Protein AF-A0AAW8DR83-F1 (afdb_monomer)

Sequence (294 aa):
MS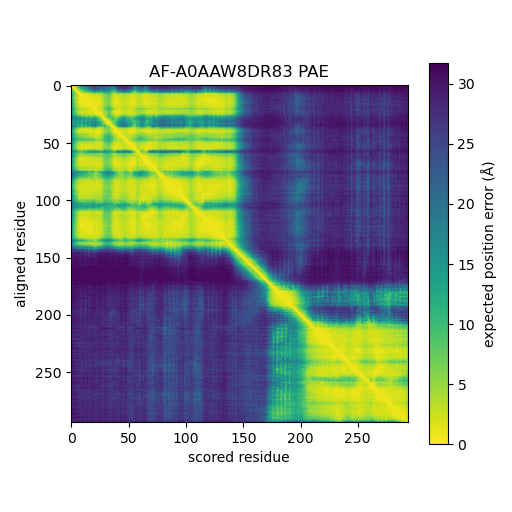TDTKDLRLDALKAVLDACQYLKFTPGSTNDPKLVDGLYYDHSKLQKGTWVLSVYRNVMTAGNDFEMAIYPHRLAWPEDDPRPARRWLEAQKERLQHLESGIHTHEAPNAVRLGFKYDAALEFVSLIRKELARPGNRWQLPQQPTTPAPEKPFEPPTTAAQQAAPAPPGSGSASLSQSIAQRMLQTVKATCAQSGSQSVVVAKNKEWRFEDDEHFLSVVNALLDQAQGQCALSRVELDLTGERPELSPSLDRKRSDGHYEPGNLQIVARFVNRWKSDMSDEGFLELLKTVRSA

Organism: NCBI:txid436515

Secondary structure (DSSP, 8-state):
-------HHHHHHHHHHHT-TTEEEEPPPTT-TTSTTEEEEEETTSSTT-EEEEEEESSSSBTBSEEEEE-HHHHS-TTS-HHHHHHHHHHHHHHH-SS----SS---TT-EEEEE-HHHHHHHHHHHHHHHT-SSS-SPPPPPP-PPPPPPPPPPPP-------------TTHHHHHHHHHHHHHHHHHHHHHTT-----------B-SSSHHHHHHHHHHHHHHHTTB-TTT-PBP-SSSSSTTTSEEEEESSTTS-B-TTSEEEEEHHHHHHHTT--HHHHHHHHHHHHH-

Mean predicted aligned error: 18.72 Å

Structure (mmCIF, N/CA/C/O backbone):
data_AF-A0AAW8DR83-F1
#
_entry.id   AF-A0AAW8DR83-F1
#
loop_
_atom_site.group_PDB
_atom_site.id
_atom_site.type_symbol
_atom_site.label_atom_id
_atom_site.label_alt_id
_atom_site.label_comp_id
_atom_site.label_asym_id
_atom_site.label_entity_id
_atom_site.label_seq_id
_atom_site.pdbx_PDB_ins_code
_atom_site.Cartn_x
_atom_site.Cartn_y
_atom_site.Cartn_z
_atom_site.occupancy
_atom_site.B_iso_or_equiv
_atom_site.auth_seq_id
_atom_site.auth_comp_id
_atom_site.auth_asym_id
_atom_site.auth_atom_id
_atom_site.pdbx_PDB_model_num
ATOM 1 N N . MET A 1 1 ? 40.744 -4.763 0.392 1.00 39.50 1 MET A N 1
ATOM 2 C CA . MET A 1 1 ? 39.779 -3.715 0.008 1.00 39.50 1 MET A CA 1
ATOM 3 C C . MET A 1 1 ? 39.645 -3.781 -1.500 1.00 39.50 1 MET A C 1
ATOM 5 O O . MET A 1 1 ? 40.535 -3.325 -2.201 1.00 39.50 1 MET A O 1
ATOM 9 N N . SER A 1 2 ? 38.641 -4.524 -1.971 1.00 33.88 2 SER A N 1
ATOM 10 C CA . SER A 1 2 ? 38.417 -4.774 -3.396 1.00 33.88 2 SER A CA 1
ATOM 11 C C . SER A 1 2 ? 37.804 -3.529 -4.019 1.00 33.88 2 SER A C 1
ATOM 13 O O . SER A 1 2 ? 36.818 -3.007 -3.508 1.00 33.88 2 SER A O 1
ATOM 15 N N . THR A 1 3 ? 38.424 -3.051 -5.087 1.00 36.44 3 THR A N 1
ATOM 16 C CA . THR A 1 3 ? 37.987 -1.934 -5.916 1.00 36.44 3 THR A CA 1
ATOM 17 C C . THR A 1 3 ? 36.579 -2.168 -6.456 1.00 36.44 3 THR A C 1
ATOM 19 O O . THR A 1 3 ? 36.347 -3.094 -7.232 1.00 36.44 3 THR A O 1
ATOM 22 N N . ASP A 1 4 ? 35.670 -1.322 -5.980 1.00 46.53 4 ASP A N 1
ATOM 23 C CA . ASP A 1 4 ? 34.507 -0.733 -6.643 1.00 46.53 4 ASP A CA 1
ATOM 24 C C . ASP A 1 4 ? 34.245 -1.252 -8.070 1.00 46.53 4 ASP A C 1
ATOM 26 O O . ASP A 1 4 ? 34.603 -0.642 -9.079 1.00 46.53 4 ASP A O 1
ATOM 30 N N . THR A 1 5 ? 33.645 -2.439 -8.167 1.00 46.91 5 THR A N 1
ATOM 31 C CA . THR A 1 5 ? 33.109 -2.918 -9.440 1.00 46.91 5 THR A CA 1
ATOM 32 C C . THR A 1 5 ? 31.785 -2.203 -9.623 1.00 46.91 5 THR A C 1
ATOM 34 O O . THR A 1 5 ? 30.761 -2.629 -9.090 1.00 46.91 5 THR A O 1
ATOM 37 N N . LYS A 1 6 ? 31.835 -1.059 -10.308 1.00 59.59 6 LYS A N 1
ATOM 38 C CA . LYS A 1 6 ? 30.661 -0.272 -10.677 1.00 59.59 6 LYS A CA 1
ATOM 39 C C . LYS A 1 6 ? 29.619 -1.210 -11.295 1.00 59.59 6 LYS A C 1
ATOM 41 O O . LYS A 1 6 ? 29.868 -1.796 -12.350 1.00 59.59 6 LYS A O 1
ATOM 46 N N . ASP A 1 7 ? 28.497 -1.423 -10.606 1.00 73.62 7 ASP A N 1
ATOM 47 C CA . ASP A 1 7 ? 27.481 -2.370 -11.066 1.00 73.62 7 ASP A CA 1
ATOM 48 C C . ASP A 1 7 ? 26.752 -1.762 -12.266 1.00 73.62 7 ASP A C 1
ATOM 50 O O . ASP A 1 7 ? 25.836 -0.947 -12.121 1.00 73.62 7 ASP A O 1
ATOM 54 N N . LEU A 1 8 ? 27.173 -2.173 -13.463 1.00 83.81 8 LEU A N 1
ATOM 55 C CA . LEU A 1 8 ? 26.601 -1.741 -14.737 1.00 83.81 8 LEU A CA 1
ATOM 56 C C . LEU A 1 8 ? 25.080 -1.959 -14.797 1.00 83.81 8 LEU A C 1
ATOM 58 O O . LEU A 1 8 ? 24.393 -1.256 -15.536 1.00 83.81 8 LEU A O 1
ATOM 62 N N . ARG A 1 9 ? 24.536 -2.895 -14.005 1.00 88.12 9 ARG A N 1
ATOM 63 C CA . ARG A 1 9 ? 23.095 -3.157 -13.925 1.00 88.12 9 ARG A CA 1
ATOM 64 C C . ARG A 1 9 ? 22.355 -2.049 -13.179 1.00 88.12 9 ARG A C 1
ATOM 66 O O . ARG A 1 9 ? 21.307 -1.610 -13.646 1.00 88.12 9 ARG A O 1
ATOM 73 N N . LEU A 1 10 ? 22.895 -1.562 -12.057 1.00 86.25 10 LEU A N 1
ATOM 74 C CA . LEU A 1 10 ? 22.294 -0.433 -11.337 1.00 86.25 10 LEU A CA 1
ATOM 75 C C . LEU A 1 10 ? 22.393 0.852 -12.170 1.00 86.25 10 LEU A C 1
ATOM 77 O O . LEU A 1 10 ? 21.417 1.596 -12.250 1.00 86.25 10 LEU A O 1
ATOM 81 N N . ASP A 1 11 ? 23.527 1.069 -12.844 1.00 88.06 11 ASP A N 1
ATOM 82 C CA . ASP A 1 11 ? 23.712 2.185 -13.781 1.00 88.06 11 ASP A CA 1
ATOM 83 C C . ASP A 1 11 ? 22.688 2.131 -14.934 1.00 88.06 11 ASP A C 1
ATOM 85 O O . ASP A 1 11 ? 22.133 3.163 -15.315 1.00 88.06 11 ASP A O 1
ATOM 89 N N . ALA A 1 12 ? 22.373 0.939 -15.457 1.00 92.06 12 ALA A N 1
ATOM 90 C CA . ALA A 1 12 ? 21.356 0.766 -16.495 1.00 92.06 12 ALA A CA 1
ATOM 91 C C . ALA A 1 12 ? 19.945 1.129 -16.000 1.00 92.06 12 ALA A C 1
ATOM 93 O O . ALA A 1 12 ? 19.226 1.866 -16.679 1.00 92.06 12 ALA A O 1
ATOM 94 N N . LEU A 1 13 ? 19.559 0.677 -14.799 1.00 92.81 13 LEU A N 1
ATOM 95 C CA . LEU A 1 13 ? 18.286 1.076 -14.181 1.00 92.81 13 LEU A CA 1
ATOM 96 C C . LEU A 1 13 ? 18.234 2.591 -13.958 1.00 92.81 13 LEU A C 1
ATOM 98 O O . LEU A 1 13 ? 17.235 3.237 -14.287 1.00 92.81 13 LEU A O 1
ATOM 102 N N . LYS A 1 14 ? 19.335 3.166 -13.458 1.00 92.62 14 LYS A N 1
ATOM 103 C CA . LYS A 1 14 ? 19.476 4.606 -13.244 1.00 92.62 14 LYS A CA 1
ATOM 104 C C . LYS A 1 14 ? 19.277 5.386 -14.540 1.00 92.62 14 LYS A C 1
ATOM 106 O O . LYS A 1 14 ? 18.524 6.351 -14.546 1.00 92.62 14 LYS A O 1
ATOM 111 N N . ALA A 1 15 ? 19.891 4.956 -15.640 1.00 94.50 15 ALA A N 1
ATOM 112 C CA . ALA A 1 15 ? 19.769 5.628 -16.932 1.00 94.50 15 ALA A CA 1
ATOM 113 C C . ALA A 1 15 ? 18.314 5.679 -17.436 1.00 94.50 15 ALA A C 1
ATOM 115 O O . ALA A 1 15 ? 17.887 6.688 -17.998 1.00 94.50 15 ALA A O 1
ATOM 116 N N . VAL A 1 16 ? 17.525 4.621 -17.208 1.00 96.00 16 VAL A N 1
ATOM 117 C CA . VAL A 1 16 ? 16.097 4.604 -17.574 1.00 96.00 16 VAL A CA 1
ATOM 118 C C . VAL A 1 16 ? 15.288 5.577 -16.713 1.00 96.00 16 VAL A C 1
ATOM 120 O O . VAL A 1 16 ? 14.443 6.303 -17.243 1.00 96.00 16 VAL A O 1
ATOM 123 N N . LEU A 1 17 ? 15.549 5.608 -15.405 1.00 94.06 17 LEU A N 1
ATOM 124 C CA . LEU A 1 17 ? 14.842 6.473 -14.460 1.00 94.06 17 LEU A CA 1
ATOM 125 C C . LEU A 1 17 ? 15.230 7.950 -14.615 1.00 94.06 17 LEU A C 1
ATOM 127 O O . LEU A 1 17 ? 14.355 8.808 -14.582 1.00 94.06 17 LEU A O 1
ATOM 131 N N . ASP A 1 18 ? 16.502 8.252 -14.876 1.00 94.12 18 ASP A N 1
ATOM 132 C CA . ASP A 1 18 ? 16.991 9.611 -15.152 1.00 94.12 18 ASP A CA 1
ATOM 133 C C . ASP A 1 18 ? 16.391 10.199 -16.440 1.00 94.12 18 ASP A C 1
ATOM 135 O O . ASP A 1 18 ? 16.264 11.415 -16.571 1.00 94.12 18 ASP A O 1
ATOM 139 N N . ALA A 1 19 ? 15.982 9.348 -17.386 1.00 93.94 19 ALA A N 1
ATOM 140 C CA . ALA A 1 19 ? 15.269 9.773 -18.588 1.00 93.94 19 ALA A CA 1
ATOM 141 C C . ALA A 1 19 ? 13.789 10.129 -18.327 1.00 93.94 19 ALA A C 1
ATOM 143 O O . ALA A 1 19 ? 13.100 10.600 -19.235 1.00 93.94 19 ALA A O 1
ATOM 144 N N . CYS A 1 20 ? 13.268 9.903 -17.116 1.00 90.69 20 CYS A N 1
ATOM 145 C CA . CYS A 1 20 ? 11.915 10.303 -16.743 1.00 90.69 20 CYS A CA 1
ATOM 146 C C . CYS A 1 20 ? 11.898 11.787 -16.353 1.00 90.69 20 CYS A C 1
ATOM 148 O O . CYS A 1 20 ? 12.421 12.165 -15.311 1.00 90.69 20 CYS A O 1
ATOM 150 N N . GLN A 1 21 ? 11.209 12.625 -17.133 1.00 86.44 21 GLN A N 1
ATOM 151 C CA . GLN A 1 21 ? 11.140 14.082 -16.922 1.00 86.44 21 GLN A CA 1
ATOM 152 C C . GLN A 1 21 ? 10.721 14.502 -15.496 1.00 86.44 21 GLN A C 1
ATOM 154 O O . GLN A 1 21 ? 11.104 15.572 -15.011 1.00 86.44 21 GLN A O 1
ATOM 159 N N . TYR A 1 22 ? 9.910 13.680 -14.828 1.00 86.50 22 TYR A N 1
ATOM 160 C CA . TYR A 1 22 ? 9.342 13.991 -13.516 1.00 86.50 22 TYR A CA 1
ATOM 161 C C . TYR A 1 22 ? 10.083 13.366 -12.339 1.00 86.50 22 TYR A C 1
ATOM 163 O O . TYR A 1 22 ? 9.761 13.689 -11.199 1.00 86.50 22 TYR A O 1
ATOM 171 N N . LEU A 1 23 ? 11.081 12.518 -12.586 1.00 90.69 23 LEU A N 1
ATOM 172 C CA . LEU A 1 23 ? 11.877 11.917 -11.526 1.00 90.69 23 LEU A CA 1
ATOM 173 C C . LEU A 1 23 ? 13.212 12.643 -11.431 1.00 90.69 23 LEU A C 1
ATOM 175 O O . LEU A 1 23 ? 13.939 12.782 -12.411 1.00 90.69 23 LEU A O 1
ATOM 179 N N . LYS A 1 24 ? 13.541 13.112 -10.232 1.00 91.25 24 LYS A N 1
ATOM 180 C CA . LYS A 1 24 ? 14.828 13.735 -9.952 1.00 91.25 24 LYS A CA 1
ATOM 181 C C . LYS A 1 24 ? 15.613 12.850 -9.006 1.00 91.25 24 LYS A C 1
ATOM 183 O O . LYS A 1 24 ? 15.166 12.606 -7.890 1.00 91.25 24 LYS A O 1
ATOM 188 N N . PHE A 1 25 ? 16.779 12.400 -9.458 1.00 90.00 25 PHE A N 1
ATOM 189 C CA . PHE A 1 25 ? 17.701 11.664 -8.609 1.00 90.00 25 PHE A CA 1
ATOM 190 C C . PHE A 1 25 ? 18.143 12.538 -7.431 1.00 90.00 25 PHE A C 1
ATOM 192 O O . PHE A 1 25 ? 18.644 13.652 -7.623 1.00 90.00 25 PHE A O 1
ATOM 199 N N . THR A 1 26 ? 17.984 12.001 -6.230 1.00 81.38 26 THR A N 1
ATOM 200 C CA . THR A 1 26 ? 18.461 12.586 -4.984 1.00 81.38 26 THR A CA 1
ATOM 201 C C . THR A 1 26 ? 19.440 11.584 -4.368 1.00 81.38 26 THR A C 1
ATOM 203 O O . THR A 1 26 ? 19.100 10.410 -4.232 1.00 81.38 26 THR A O 1
ATOM 206 N N . PRO A 1 27 ? 20.673 11.986 -4.024 1.00 70.25 27 PRO A N 1
ATOM 207 C CA . PRO A 1 27 ? 21.591 11.099 -3.321 1.00 70.25 27 PRO A CA 1
ATOM 208 C C . PRO A 1 27 ? 20.973 10.640 -1.993 1.00 70.25 27 PRO A C 1
ATOM 210 O O . PRO A 1 27 ? 20.401 11.455 -1.267 1.00 70.25 27 PRO A O 1
AT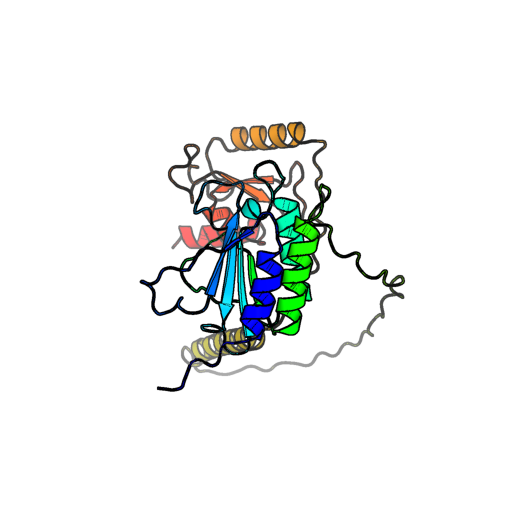OM 213 N N . GLY A 1 28 ? 21.082 9.347 -1.679 1.00 63.31 28 GLY A N 1
ATOM 214 C CA . GLY A 1 28 ? 20.680 8.819 -0.374 1.00 63.31 28 GLY A CA 1
ATOM 215 C C . GLY A 1 28 ? 21.485 9.440 0.774 1.00 63.31 28 GLY A C 1
ATOM 216 O O . GLY A 1 28 ? 22.534 10.050 0.559 1.00 63.31 28 GLY A O 1
ATOM 217 N N . SER A 1 29 ? 20.998 9.286 2.009 1.00 54.56 29 SER A N 1
ATOM 218 C CA . SER A 1 29 ? 21.707 9.762 3.204 1.00 54.56 29 SER A CA 1
ATOM 219 C C . SER A 1 29 ? 23.094 9.122 3.300 1.00 54.56 29 SER A C 1
ATOM 221 O O . SER A 1 29 ? 23.208 7.905 3.418 1.00 54.56 29 SER A O 1
ATOM 223 N N . THR A 1 30 ? 24.146 9.943 3.331 1.00 50.66 30 THR A N 1
ATOM 224 C CA . THR A 1 30 ? 25.529 9.499 3.588 1.00 50.66 30 THR A CA 1
ATOM 225 C C . THR A 1 30 ? 25.736 8.980 5.014 1.00 50.66 30 THR A C 1
ATOM 227 O O . THR A 1 30 ? 26.788 8.427 5.315 1.00 50.66 30 THR A O 1
ATOM 230 N N . ASN A 1 31 ? 24.753 9.177 5.899 1.00 48.72 31 ASN A N 1
ATOM 231 C CA . ASN A 1 31 ? 24.852 8.871 7.325 1.00 48.72 31 ASN A CA 1
ATOM 232 C C . ASN A 1 31 ? 24.294 7.487 7.694 1.00 48.72 31 ASN A C 1
ATOM 234 O O . ASN A 1 31 ? 24.447 7.077 8.842 1.00 48.72 31 ASN A O 1
ATOM 238 N N . ASP A 1 32 ? 23.654 6.774 6.760 1.00 52.00 32 ASP A N 1
ATOM 239 C CA . ASP A 1 32 ? 23.233 5.388 6.974 1.00 52.00 32 ASP A CA 1
ATOM 240 C C . ASP A 1 32 ? 24.116 4.442 6.140 1.00 52.00 32 ASP A C 1
ATOM 242 O O . ASP A 1 32 ? 23.921 4.316 4.926 1.00 52.00 32 ASP A O 1
ATOM 246 N N . PRO A 1 33 ? 25.092 3.758 6.766 1.00 47.34 33 PRO A N 1
ATOM 247 C CA . PRO A 1 33 ? 26.006 2.861 6.068 1.00 47.34 33 PRO A CA 1
ATOM 248 C C . PRO A 1 33 ? 25.309 1.638 5.442 1.00 47.34 33 PRO A C 1
ATOM 250 O O . PRO A 1 33 ? 25.949 0.910 4.688 1.00 47.34 33 PRO A O 1
ATOM 253 N N . LYS A 1 34 ? 24.011 1.404 5.702 1.00 48.00 34 LYS A N 1
ATOM 254 C CA . LYS A 1 34 ? 23.207 0.365 5.029 1.00 48.00 34 LYS A CA 1
ATOM 255 C C . LYS A 1 34 ? 22.593 0.830 3.705 1.00 48.00 34 LYS A C 1
ATOM 257 O O . LYS A 1 34 ? 22.139 -0.003 2.926 1.00 48.00 34 LYS A O 1
ATOM 262 N N . LEU A 1 35 ? 22.562 2.140 3.445 1.00 51.81 35 LEU A N 1
ATOM 263 C CA . LEU A 1 35 ? 21.904 2.746 2.277 1.00 51.81 35 LEU A CA 1
ATOM 264 C C . LEU A 1 35 ? 22.859 3.150 1.156 1.00 51.81 35 LEU A C 1
ATOM 266 O O . LEU A 1 35 ? 22.425 3.779 0.190 1.00 51.81 35 LEU A O 1
ATOM 270 N N . VAL A 1 36 ? 24.137 2.795 1.283 1.00 50.69 36 VAL A N 1
ATOM 271 C CA . VAL A 1 36 ? 25.251 3.306 0.465 1.00 50.69 36 VAL A CA 1
ATOM 272 C C . VAL A 1 36 ? 25.078 3.012 -1.035 1.00 50.69 36 VAL A C 1
ATOM 274 O O . VAL A 1 36 ? 25.675 3.683 -1.868 1.00 50.69 36 VAL A O 1
ATOM 277 N N . ASP A 1 37 ? 24.162 2.106 -1.390 1.00 62.44 37 ASP A N 1
ATOM 278 C CA . ASP A 1 37 ? 24.054 1.506 -2.716 1.00 62.44 37 ASP A CA 1
ATOM 279 C C . ASP A 1 37 ? 22.657 1.594 -3.359 1.00 62.44 37 ASP A C 1
ATOM 281 O O . ASP A 1 37 ? 22.307 0.767 -4.208 1.00 62.44 37 ASP A O 1
ATOM 285 N N . GLY A 1 38 ? 21.850 2.582 -2.952 1.00 76.38 38 GLY A N 1
ATOM 286 C CA . GLY A 1 38 ? 20.496 2.802 -3.470 1.00 76.38 38 GLY A CA 1
ATOM 287 C C . GLY A 1 38 ? 20.331 4.057 -4.336 1.00 76.38 38 GLY A C 1
ATOM 288 O O . GLY A 1 38 ? 20.943 5.096 -4.092 1.00 76.38 38 GLY A O 1
ATOM 289 N N . LEU A 1 39 ? 19.452 3.981 -5.335 1.00 86.31 39 LEU A N 1
ATOM 290 C CA . LEU A 1 39 ? 18.953 5.129 -6.087 1.00 86.31 39 LEU A CA 1
ATOM 291 C C . LEU A 1 39 ? 17.696 5.674 -5.411 1.00 86.31 39 LEU A C 1
ATOM 293 O O . LEU A 1 39 ? 16.784 4.901 -5.126 1.00 86.31 39 LEU A O 1
ATOM 297 N N . TYR A 1 40 ? 17.607 6.989 -5.217 1.00 88.75 40 TYR A N 1
ATOM 298 C CA . TYR A 1 40 ? 16.408 7.643 -4.691 1.00 88.75 40 TYR A CA 1
ATOM 299 C C . TYR A 1 40 ? 15.928 8.703 -5.662 1.00 88.75 40 TYR A C 1
ATOM 301 O O . TYR A 1 40 ? 16.725 9.446 -6.236 1.00 88.75 40 TYR A O 1
ATOM 309 N N . TYR A 1 41 ? 14.615 8.767 -5.829 1.00 90.38 41 TYR A N 1
ATOM 310 C CA . TYR A 1 41 ? 13.972 9.689 -6.741 1.00 90.38 41 TYR A CA 1
ATOM 311 C C . TYR A 1 41 ? 12.857 10.451 -6.041 1.00 90.38 41 TYR A C 1
ATOM 313 O O . TYR A 1 41 ? 11.950 9.862 -5.443 1.00 90.38 41 TYR A O 1
ATOM 321 N N . ASP A 1 42 ? 12.924 11.770 -6.184 1.00 90.31 42 ASP A N 1
ATOM 322 C CA . ASP A 1 42 ? 11.869 12.700 -5.810 1.00 90.31 42 ASP A CA 1
ATOM 323 C C . ASP A 1 42 ? 11.043 13.077 -7.041 1.00 90.31 42 ASP A C 1
ATOM 325 O O . ASP A 1 42 ? 11.546 13.086 -8.171 1.00 90.31 42 ASP A O 1
ATOM 329 N N . HIS A 1 43 ? 9.786 13.461 -6.828 1.00 87.38 43 HIS A N 1
ATOM 330 C CA . HIS A 1 43 ? 8.969 14.010 -7.905 1.00 87.38 43 HIS A CA 1
ATOM 331 C C . HIS A 1 43 ? 9.350 15.476 -8.145 1.00 87.38 43 HIS A C 1
ATOM 333 O O . HIS A 1 43 ? 9.221 16.311 -7.249 1.00 87.38 43 HIS A O 1
ATOM 339 N N . SER A 1 44 ? 9.750 15.835 -9.365 1.00 83.88 44 SER A N 1
ATOM 340 C CA . SER A 1 44 ? 10.243 17.184 -9.687 1.00 83.88 44 SER A CA 1
ATOM 341 C C . SER A 1 44 ? 9.179 18.286 -9.595 1.00 83.88 44 SER A C 1
ATOM 343 O O . SER A 1 44 ? 9.524 19.461 -9.487 1.00 83.88 44 SER A O 1
ATOM 345 N N . LYS A 1 45 ? 7.892 17.916 -9.639 1.00 82.31 45 LYS A N 1
ATOM 346 C CA . LYS A 1 45 ? 6.747 18.836 -9.485 1.00 82.31 45 LYS A CA 1
ATOM 347 C C . LYS A 1 45 ? 6.176 18.910 -8.067 1.00 82.31 45 LYS A C 1
ATOM 349 O O . LYS A 1 45 ? 5.336 19.767 -7.824 1.00 82.31 45 LYS A O 1
ATOM 354 N N . LEU A 1 46 ? 6.582 18.018 -7.163 1.00 81.06 46 LEU A N 1
ATOM 355 C CA . LEU A 1 46 ? 6.158 18.082 -5.762 1.00 81.06 46 LEU A CA 1
ATOM 356 C C . LEU A 1 46 ? 7.152 18.928 -4.958 1.00 81.06 46 LEU A C 1
ATOM 358 O O . LEU A 1 46 ? 8.187 19.360 -5.472 1.00 81.06 46 LEU A O 1
ATOM 362 N N . GLN A 1 47 ? 6.840 19.174 -3.685 1.00 79.25 47 GLN A N 1
ATOM 363 C CA . GLN A 1 47 ? 7.761 19.852 -2.777 1.00 79.25 47 GLN A CA 1
ATOM 364 C C . GLN A 1 47 ? 9.125 19.141 -2.786 1.00 79.25 47 GLN A C 1
ATOM 366 O O . GLN A 1 47 ? 9.199 17.912 -2.724 1.00 79.25 47 GLN A O 1
ATOM 371 N N . LYS A 1 48 ? 10.217 19.910 -2.870 1.00 75.88 48 LYS A N 1
ATOM 372 C CA . LYS A 1 48 ? 11.587 19.373 -2.870 1.00 75.88 48 LYS A CA 1
ATOM 373 C C . LYS A 1 48 ? 11.791 18.428 -1.675 1.00 75.88 48 LYS A C 1
ATOM 375 O O . LYS A 1 48 ? 11.465 18.801 -0.553 1.00 75.88 48 LYS A O 1
ATOM 380 N N . GLY A 1 49 ? 12.348 17.240 -1.922 1.00 74.56 49 GLY A N 1
ATOM 381 C CA . GLY A 1 49 ? 12.513 16.192 -0.906 1.00 74.56 49 GLY A CA 1
ATOM 382 C C . GLY A 1 49 ? 11.304 15.262 -0.750 1.00 74.56 49 GLY A C 1
ATOM 383 O O . GLY A 1 49 ? 11.281 14.433 0.159 1.00 74.56 49 GLY A O 1
ATOM 384 N N . THR A 1 50 ? 10.284 15.382 -1.608 1.00 83.69 50 THR A N 1
ATOM 385 C CA . THR A 1 50 ? 9.156 14.442 -1.626 1.00 83.69 50 THR A CA 1
ATOM 386 C C . THR A 1 50 ? 9.556 13.157 -2.345 1.00 83.69 50 THR A C 1
ATOM 388 O O . THR A 1 50 ? 9.411 13.042 -3.564 1.00 83.69 50 THR A O 1
ATOM 391 N N . TRP A 1 51 ? 10.022 12.186 -1.560 1.00 88.19 51 TRP A N 1
ATOM 392 C CA . TRP A 1 51 ? 10.405 10.857 -2.034 1.00 88.19 51 TRP A CA 1
ATOM 393 C C . TRP A 1 51 ? 9.249 10.129 -2.732 1.00 88.19 51 TRP A C 1
ATOM 395 O O . TRP A 1 51 ? 8.134 10.076 -2.199 1.00 88.19 51 TRP A O 1
ATOM 405 N N . VAL A 1 52 ? 9.540 9.525 -3.886 1.00 90.12 52 VAL A N 1
ATOM 406 C CA . VAL A 1 52 ? 8.590 8.763 -4.715 1.00 90.12 52 VAL A CA 1
ATOM 407 C C . VAL A 1 52 ? 8.998 7.310 -4.843 1.00 90.12 52 VAL A C 1
ATOM 409 O O . VAL A 1 52 ? 8.164 6.422 -4.694 1.00 90.12 52 VAL A O 1
ATOM 412 N N . LEU A 1 53 ? 10.257 7.080 -5.202 1.00 92.00 53 LEU A N 1
ATOM 413 C CA . LEU A 1 53 ? 10.752 5.784 -5.630 1.00 92.00 53 LEU A CA 1
ATOM 414 C C . LEU A 1 53 ? 12.180 5.613 -5.139 1.00 92.00 53 LEU A C 1
ATOM 416 O O . LEU A 1 53 ? 12.987 6.542 -5.200 1.00 92.00 53 LEU A O 1
ATOM 420 N N . SER A 1 54 ? 12.506 4.418 -4.672 1.00 91.00 54 SER A N 1
ATOM 421 C CA . SER A 1 54 ? 13.891 4.011 -4.487 1.00 91.00 54 SER A CA 1
ATOM 422 C C . SER A 1 54 ? 14.152 2.614 -5.020 1.00 91.00 54 SER A C 1
ATOM 424 O O . SER A 1 54 ? 13.253 1.776 -5.071 1.00 91.00 54 SER A O 1
ATOM 426 N N . VAL A 1 55 ? 15.398 2.400 -5.435 1.00 89.94 55 VAL A N 1
ATOM 427 C CA . VAL A 1 55 ? 15.936 1.129 -5.921 1.00 89.94 55 VAL A CA 1
ATOM 428 C C . VAL A 1 55 ? 17.163 0.806 -5.091 1.00 89.94 55 VAL A C 1
ATOM 430 O O . VAL A 1 55 ? 18.071 1.622 -5.011 1.00 89.94 55 VAL A O 1
ATOM 433 N N . TYR A 1 56 ? 17.217 -0.379 -4.510 1.00 85.31 56 TYR A N 1
ATOM 434 C CA . TYR A 1 56 ? 18.337 -0.861 -3.720 1.00 85.31 56 TYR A CA 1
ATOM 435 C C . TYR A 1 56 ? 18.954 -2.073 -4.395 1.00 85.31 56 TYR A C 1
ATOM 437 O O . TYR A 1 56 ? 18.245 -2.931 -4.928 1.00 85.31 56 TYR A O 1
ATOM 445 N N . ARG A 1 57 ? 20.282 -2.162 -4.338 1.00 78.88 57 ARG A N 1
ATOM 446 C CA . ARG A 1 57 ? 20.979 -3.431 -4.559 1.00 78.88 57 ARG A CA 1
ATOM 447 C C . ARG A 1 57 ? 20.687 -4.352 -3.382 1.00 78.88 57 ARG A C 1
ATOM 449 O O . ARG A 1 57 ? 20.549 -3.870 -2.265 1.00 78.88 57 ARG A O 1
ATOM 456 N N . ASN A 1 58 ? 20.544 -5.648 -3.636 1.00 65.19 58 ASN A N 1
ATOM 457 C CA . ASN A 1 58 ? 20.140 -6.621 -2.623 1.00 65.19 58 ASN A CA 1
ATOM 458 C C . ASN A 1 58 ? 20.989 -6.554 -1.336 1.00 65.19 58 ASN A C 1
ATOM 460 O O . ASN A 1 58 ? 22.116 -7.048 -1.306 1.00 65.19 58 ASN A O 1
ATOM 464 N N . VAL A 1 59 ? 20.413 -5.984 -0.272 1.00 60.62 59 VAL A N 1
ATOM 465 C CA . VAL A 1 59 ? 21.010 -5.960 1.075 1.00 60.62 59 VAL A CA 1
ATOM 466 C C . VAL A 1 59 ? 20.212 -6.786 2.092 1.00 60.62 59 VAL A C 1
ATOM 468 O O . VAL A 1 59 ? 20.719 -7.022 3.184 1.00 60.62 59 VAL A O 1
ATOM 471 N N . MET A 1 60 ? 18.977 -7.210 1.775 1.00 66.69 60 MET A N 1
ATOM 472 C CA . MET A 1 60 ? 18.030 -7.740 2.774 1.00 66.69 60 MET A CA 1
ATOM 473 C C . MET A 1 60 ? 17.422 -9.094 2.387 1.00 66.69 60 MET A C 1
ATOM 475 O O . MET A 1 60 ? 17.488 -10.023 3.193 1.00 66.69 60 MET A O 1
ATOM 479 N N . THR A 1 61 ? 16.870 -9.248 1.178 1.00 79.75 61 THR A N 1
ATOM 480 C CA . THR A 1 61 ? 16.273 -10.520 0.738 1.00 79.75 61 THR A CA 1
ATOM 481 C C . THR A 1 61 ? 17.202 -11.271 -0.216 1.00 79.75 61 THR A C 1
ATOM 483 O O . THR A 1 61 ? 17.235 -11.034 -1.429 1.00 79.75 61 THR A O 1
ATOM 486 N N . ALA A 1 62 ? 17.934 -12.252 0.323 1.00 81.31 62 ALA A N 1
ATOM 487 C CA . ALA A 1 62 ? 18.760 -13.162 -0.470 1.00 81.31 62 ALA A CA 1
ATOM 488 C C . ALA A 1 62 ? 17.934 -13.804 -1.603 1.00 81.31 62 ALA A C 1
ATOM 490 O O . ALA A 1 62 ? 16.915 -14.443 -1.355 1.00 81.31 62 ALA A O 1
ATOM 491 N N . GLY A 1 63 ? 18.371 -13.614 -2.851 1.00 82.56 63 GLY A N 1
ATOM 492 C CA . GLY A 1 63 ? 17.672 -14.097 -4.046 1.00 82.56 63 GLY A CA 1
ATOM 493 C C . GLY A 1 63 ? 17.193 -12.988 -4.981 1.00 82.56 63 GLY A C 1
ATOM 494 O O . GLY A 1 63 ? 17.177 -13.203 -6.192 1.00 82.56 63 GLY A O 1
ATOM 495 N N . ASN A 1 64 ? 16.907 -11.786 -4.483 1.00 87.38 64 ASN A N 1
ATOM 496 C CA . ASN A 1 64 ? 16.672 -10.629 -5.351 1.00 87.38 64 ASN A CA 1
ATOM 497 C C . ASN A 1 64 ? 18.001 -10.085 -5.911 1.00 87.38 64 ASN A C 1
ATOM 499 O O . ASN A 1 64 ? 19.037 -10.179 -5.264 1.00 87.38 64 ASN A O 1
ATOM 503 N N . ASP A 1 65 ? 17.996 -9.519 -7.114 1.00 86.50 65 ASP A N 1
ATOM 504 C CA . ASP A 1 65 ? 19.082 -8.648 -7.589 1.00 86.50 65 ASP A CA 1
ATOM 505 C C . ASP A 1 65 ? 18.842 -7.208 -7.115 1.00 86.50 65 ASP A C 1
ATOM 507 O O . ASP A 1 65 ? 19.766 -6.526 -6.664 1.00 86.50 65 ASP A O 1
ATOM 511 N N . PHE A 1 66 ? 17.578 -6.773 -7.180 1.00 88.62 66 PHE A N 1
ATOM 512 C CA . PHE A 1 66 ? 17.140 -5.429 -6.820 1.00 88.62 66 PHE A CA 1
ATOM 513 C C . PHE A 1 66 ? 15.885 -5.460 -5.962 1.00 88.62 66 PHE A C 1
ATOM 515 O O . PHE A 1 66 ? 15.020 -6.321 -6.122 1.00 88.62 66 PHE A O 1
ATOM 522 N N . GLU A 1 67 ? 15.763 -4.461 -5.103 1.00 90.50 67 GLU A N 1
ATOM 523 C CA . GLU A 1 67 ? 14.571 -4.199 -4.311 1.00 90.50 67 GLU A CA 1
ATOM 524 C C . GLU A 1 67 ? 14.092 -2.776 -4.566 1.00 90.50 67 GLU A C 1
ATOM 526 O O . GLU A 1 67 ? 14.894 -1.848 -4.648 1.00 90.50 67 GLU A O 1
ATOM 531 N N . MET A 1 68 ? 12.786 -2.588 -4.721 1.00 91.69 68 MET A N 1
ATOM 532 C CA . MET A 1 68 ? 12.200 -1.284 -5.001 1.00 91.69 68 MET A CA 1
ATOM 533 C C . MET A 1 68 ? 11.073 -0.972 -4.035 1.00 91.69 68 MET A C 1
ATOM 535 O O . MET A 1 68 ? 10.268 -1.837 -3.690 1.00 91.69 68 MET A O 1
ATOM 539 N N . ALA A 1 69 ? 10.987 0.295 -3.646 1.00 91.50 69 ALA A N 1
ATOM 540 C CA . ALA A 1 69 ? 9.860 0.837 -2.908 1.00 91.50 69 ALA A CA 1
ATOM 541 C C . ALA A 1 69 ? 9.319 2.049 -3.661 1.00 91.50 69 ALA A C 1
ATOM 543 O O . ALA A 1 69 ? 10.086 2.913 -4.083 1.00 91.50 69 ALA A O 1
ATOM 544 N N . ILE A 1 70 ? 8.002 2.099 -3.848 1.00 92.94 70 ILE A N 1
ATOM 545 C CA . ILE A 1 70 ? 7.340 3.126 -4.653 1.00 92.94 70 ILE A CA 1
ATOM 546 C C . ILE A 1 70 ? 6.111 3.623 -3.915 1.00 92.94 70 ILE A C 1
ATOM 548 O O . ILE A 1 70 ? 5.284 2.824 -3.488 1.00 92.94 70 ILE A O 1
ATOM 552 N N . TYR A 1 71 ? 5.959 4.936 -3.797 1.00 91.69 71 TYR A N 1
ATOM 553 C CA . TYR A 1 71 ? 4.786 5.569 -3.213 1.00 91.69 71 TYR A CA 1
ATOM 554 C C . TYR A 1 71 ? 3.784 5.931 -4.323 1.00 91.69 71 TYR A C 1
ATOM 556 O O . TYR A 1 71 ? 3.979 6.941 -5.006 1.00 91.69 71 TYR A O 1
ATOM 564 N N . PRO A 1 72 ? 2.692 5.163 -4.522 1.00 89.69 72 PRO A N 1
ATOM 565 C CA . PRO A 1 72 ? 1.827 5.316 -5.697 1.00 89.69 72 PRO A CA 1
ATOM 566 C C . PRO A 1 72 ? 1.240 6.722 -5.829 1.00 89.69 72 PRO A C 1
ATOM 568 O O . PRO A 1 72 ? 1.181 7.277 -6.921 1.00 89.69 72 PRO A O 1
ATOM 571 N N . HIS A 1 73 ? 0.874 7.329 -4.697 1.00 85.19 73 HIS A N 1
ATOM 572 C CA . HIS A 1 73 ? 0.275 8.662 -4.664 1.00 85.19 73 HIS A CA 1
ATOM 573 C C . HIS A 1 73 ? 1.218 9.784 -5.102 1.00 85.19 73 HIS A C 1
ATOM 575 O O . HIS A 1 73 ? 0.761 10.830 -5.535 1.00 85.19 73 HIS A O 1
ATOM 581 N N . ARG A 1 74 ? 2.531 9.566 -5.012 1.00 86.94 74 ARG A N 1
ATOM 582 C CA . ARG A 1 74 ? 3.544 10.554 -5.408 1.00 86.94 74 ARG A CA 1
ATOM 583 C C . ARG A 1 74 ? 4.152 10.247 -6.774 1.00 86.94 74 ARG A C 1
ATOM 585 O O . ARG A 1 74 ? 4.894 11.062 -7.310 1.00 86.94 74 ARG A O 1
ATOM 592 N N . LEU A 1 75 ? 3.879 9.051 -7.296 1.00 84.12 75 LEU A N 1
ATOM 593 C CA . LEU A 1 75 ? 4.233 8.651 -8.652 1.00 84.12 75 LEU A CA 1
ATOM 594 C C . LEU A 1 75 ? 3.256 9.258 -9.670 1.00 84.12 75 LEU A C 1
ATOM 596 O O . LEU A 1 75 ? 3.647 9.561 -10.794 1.00 84.12 75 LEU A O 1
ATOM 600 N N . ALA A 1 76 ? 1.996 9.435 -9.263 1.00 67.69 76 ALA A N 1
ATOM 601 C CA . ALA A 1 76 ? 0.994 10.194 -9.995 1.00 67.69 76 ALA A CA 1
ATOM 602 C C . ALA A 1 76 ? 1.201 11.711 -9.797 1.00 67.69 76 ALA A C 1
ATOM 604 O O . ALA A 1 76 ? 1.854 12.139 -8.841 1.00 67.69 76 ALA A O 1
ATOM 605 N N . TRP A 1 77 ? 0.672 12.536 -10.706 1.00 71.31 77 TRP A N 1
ATOM 606 C CA . TRP A 1 77 ? 0.678 13.988 -10.495 1.00 71.31 77 TRP A CA 1
ATOM 607 C C . TRP A 1 77 ? -0.137 14.365 -9.248 1.00 71.31 77 TRP A C 1
ATOM 609 O O . TRP A 1 77 ? -1.044 13.622 -8.886 1.00 71.31 77 TRP A O 1
ATOM 619 N N . PRO A 1 78 ? 0.145 15.515 -8.601 1.00 64.50 78 PRO A N 1
ATOM 620 C CA . PRO A 1 78 ? -0.573 15.924 -7.389 1.00 64.50 78 PRO A CA 1
ATOM 621 C C . PRO A 1 78 ? -2.102 15.982 -7.547 1.00 64.50 78 PRO A C 1
ATOM 623 O O . PRO A 1 78 ? -2.806 15.767 -6.569 1.00 64.50 78 PRO A O 1
ATOM 626 N N . GLU A 1 79 ? -2.598 16.203 -8.768 1.00 69.12 79 GLU A N 1
ATOM 627 C CA . GLU A 1 79 ? -4.034 16.259 -9.087 1.00 69.12 79 GLU A CA 1
ATOM 628 C C . GLU A 1 79 ? -4.600 14.939 -9.650 1.00 69.12 79 GLU A C 1
ATOM 630 O O . GLU A 1 79 ? -5.797 14.836 -9.917 1.00 69.12 79 GLU A O 1
ATOM 635 N N . ASP A 1 80 ? -3.760 13.924 -9.876 1.00 72.06 80 ASP A N 1
ATOM 636 C CA . ASP A 1 80 ? -4.203 12.633 -10.407 1.00 72.06 80 ASP A CA 1
ATOM 637 C C . ASP A 1 80 ? -4.796 11.757 -9.290 1.00 72.06 80 ASP A C 1
ATOM 639 O O . ASP A 1 80 ? -4.274 11.681 -8.175 1.00 72.06 80 ASP A O 1
ATOM 643 N N . ASP A 1 81 ? -5.823 10.972 -9.629 1.00 78.75 81 ASP A N 1
ATOM 644 C CA . ASP A 1 81 ? -6.261 9.864 -8.780 1.00 78.75 81 ASP A CA 1
ATOM 645 C C . ASP A 1 81 ? -5.104 8.853 -8.611 1.00 78.75 81 ASP A C 1
ATOM 647 O O . ASP A 1 81 ? -4.595 8.322 -9.606 1.00 78.75 81 ASP A O 1
ATOM 651 N N . PRO A 1 82 ? -4.674 8.536 -7.377 1.00 80.94 82 PRO A N 1
ATOM 652 C CA . PRO A 1 82 ? -3.587 7.590 -7.142 1.00 80.94 82 PRO A CA 1
ATOM 653 C C . PRO A 1 82 ? -4.008 6.119 -7.284 1.00 80.94 82 PRO A C 1
ATOM 655 O O . PRO A 1 82 ? -3.149 5.234 -7.362 1.00 80.94 82 PRO A O 1
ATOM 658 N N . ARG A 1 83 ? -5.313 5.811 -7.296 1.00 86.62 83 ARG A N 1
ATOM 659 C CA . ARG A 1 83 ? -5.830 4.430 -7.326 1.00 86.62 83 ARG A CA 1
ATOM 660 C C . ARG A 1 83 ? -5.438 3.674 -8.604 1.00 86.62 83 ARG A C 1
ATOM 662 O O . ARG A 1 83 ? -5.050 2.511 -8.481 1.00 86.62 83 ARG A O 1
ATOM 669 N N . PRO A 1 84 ? -5.503 4.254 -9.821 1.00 88.69 84 PRO A N 1
ATOM 670 C CA . PRO A 1 84 ? -4.948 3.641 -11.027 1.00 88.69 84 PRO A CA 1
ATOM 671 C C . PRO A 1 84 ? -3.460 3.301 -10.899 1.00 88.69 84 PRO A C 1
ATOM 673 O O . PRO A 1 84 ? -3.093 2.158 -11.154 1.00 88.69 84 PRO A O 1
ATOM 676 N N . ALA A 1 85 ? -2.630 4.236 -10.420 1.00 89.88 85 ALA A N 1
ATOM 677 C CA . ALA A 1 85 ? -1.195 4.007 -10.233 1.00 89.88 85 ALA A CA 1
ATOM 678 C C . ALA A 1 85 ? -0.937 2.844 -9.275 1.00 89.88 85 ALA A C 1
ATOM 680 O O . ALA A 1 85 ? -0.136 1.959 -9.569 1.00 89.88 85 ALA A O 1
ATOM 681 N N . ARG A 1 86 ? -1.671 2.794 -8.156 1.00 91.69 86 ARG A N 1
ATOM 682 C CA . ARG A 1 86 ? -1.560 1.681 -7.215 1.00 91.69 86 ARG A CA 1
ATOM 683 C C . ARG A 1 86 ? -1.980 0.354 -7.844 1.00 91.69 86 ARG A C 1
ATOM 685 O O . ARG A 1 86 ? -1.209 -0.591 -7.780 1.00 91.69 86 ARG A O 1
ATOM 692 N N . ARG A 1 87 ? -3.157 0.277 -8.475 1.00 89.75 87 ARG A N 1
ATOM 693 C CA . ARG A 1 87 ? -3.632 -0.956 -9.136 1.00 89.75 87 ARG A CA 1
ATOM 694 C C . ARG A 1 87 ? -2.648 -1.452 -10.190 1.00 89.75 87 ARG A C 1
ATOM 696 O O . ARG A 1 87 ? -2.392 -2.646 -10.280 1.00 89.75 87 ARG A O 1
ATOM 703 N N . TRP A 1 88 ? -2.080 -0.532 -10.958 1.00 93.12 88 TRP A N 1
ATOM 704 C CA . TRP A 1 88 ? -1.073 -0.847 -11.957 1.00 93.12 88 TRP A CA 1
ATOM 705 C C . TRP A 1 88 ? 0.216 -1.389 -11.338 1.00 93.12 88 TRP A C 1
ATOM 707 O O . TRP A 1 88 ? 0.733 -2.396 -11.815 1.00 93.12 88 TRP A O 1
ATOM 717 N N . LEU A 1 89 ? 0.709 -0.766 -10.262 1.00 93.69 89 LEU A N 1
ATOM 718 C CA . LEU A 1 89 ? 1.892 -1.235 -9.540 1.00 93.69 89 LEU A CA 1
ATOM 719 C C . LEU A 1 89 ? 1.680 -2.637 -8.959 1.00 93.69 89 LEU A C 1
ATOM 721 O O . LEU A 1 89 ? 2.564 -3.472 -9.107 1.00 93.69 89 LEU A O 1
ATOM 725 N N . GLU A 1 90 ? 0.517 -2.915 -8.364 1.00 92.00 90 GLU A N 1
ATOM 726 C CA . GLU A 1 90 ? 0.186 -4.252 -7.846 1.00 92.00 90 GLU A CA 1
ATOM 727 C C . GLU A 1 90 ? 0.086 -5.285 -8.988 1.00 92.00 90 GLU A C 1
ATOM 729 O O . GLU A 1 90 ? 0.630 -6.378 -8.879 1.00 92.00 90 GLU A O 1
ATOM 734 N N . ALA A 1 91 ? -0.492 -4.926 -10.141 1.00 89.81 91 ALA A N 1
ATOM 735 C CA . ALA A 1 91 ? -0.527 -5.814 -11.308 1.00 89.81 91 ALA A CA 1
ATOM 736 C C . ALA A 1 91 ? 0.876 -6.105 -11.879 1.00 89.81 91 ALA A C 1
ATOM 738 O O . ALA A 1 91 ? 1.172 -7.224 -12.296 1.00 89.81 91 ALA A O 1
ATOM 739 N N . GLN A 1 92 ? 1.773 -5.111 -11.898 1.00 93.75 92 GLN A N 1
ATOM 740 C CA . GLN A 1 92 ? 3.171 -5.354 -12.264 1.00 93.75 92 GLN A CA 1
ATOM 741 C C . GLN A 1 92 ? 3.912 -6.156 -11.190 1.00 93.75 92 GLN A C 1
ATOM 743 O O . GLN A 1 92 ? 4.774 -6.954 -11.547 1.00 93.75 92 GLN A O 1
ATOM 748 N N . LYS A 1 93 ? 3.567 -5.984 -9.906 1.00 92.38 93 LYS A N 1
ATOM 749 C CA . LYS A 1 93 ? 4.088 -6.798 -8.802 1.00 92.38 93 LYS A CA 1
ATOM 750 C C . LYS A 1 93 ? 3.774 -8.268 -9.039 1.00 92.38 93 LYS A C 1
ATOM 752 O O . LYS A 1 93 ? 4.693 -9.073 -9.075 1.00 92.38 93 LYS A O 1
ATOM 757 N N . GLU A 1 94 ? 2.516 -8.602 -9.304 1.00 89.00 94 GLU A N 1
ATOM 758 C CA . GLU A 1 94 ? 2.099 -9.978 -9.607 1.00 89.00 94 GLU A CA 1
ATOM 759 C C . GLU A 1 94 ? 2.848 -10.575 -10.805 1.00 89.00 94 GLU A C 1
ATOM 761 O O . GLU A 1 94 ? 3.174 -11.760 -10.806 1.00 89.00 94 GLU A O 1
ATOM 766 N N . ARG A 1 95 ? 3.144 -9.756 -11.820 1.00 92.75 95 ARG A N 1
ATOM 767 C CA . ARG A 1 95 ? 3.761 -10.220 -13.067 1.00 92.75 95 ARG A CA 1
ATOM 768 C C . ARG A 1 95 ? 5.284 -10.351 -13.010 1.00 92.75 95 ARG A C 1
ATOM 770 O O . ARG A 1 95 ? 5.834 -11.238 -13.654 1.00 92.75 95 ARG A O 1
ATOM 777 N N . LEU A 1 96 ? 5.963 -9.425 -12.337 1.00 92.94 96 LEU A N 1
ATOM 778 C CA . LEU A 1 96 ? 7.418 -9.258 -12.430 1.00 92.94 96 LEU A CA 1
ATOM 779 C C . LEU A 1 96 ? 8.164 -9.564 -11.131 1.00 92.94 96 LEU A C 1
ATOM 781 O O . LEU A 1 96 ? 9.390 -9.683 -11.160 1.00 92.94 96 LEU A O 1
ATOM 785 N N . GLN A 1 97 ? 7.470 -9.659 -9.996 1.00 93.12 97 GLN A N 1
ATOM 786 C CA . GLN A 1 97 ? 8.131 -9.914 -8.722 1.00 93.12 97 GLN A CA 1
ATOM 787 C C . GLN A 1 97 ? 8.798 -11.292 -8.704 1.00 93.12 97 GLN A C 1
ATOM 789 O O . GLN A 1 97 ? 8.207 -12.298 -9.087 1.00 93.12 97 GLN A O 1
ATOM 794 N N . HIS A 1 98 ? 10.024 -11.329 -8.184 1.00 91.38 98 HIS A N 1
ATOM 795 C CA . HIS A 1 98 ? 10.726 -12.564 -7.867 1.00 91.38 98 HIS A CA 1
ATOM 796 C C . HIS A 1 98 ? 10.457 -13.008 -6.422 1.00 91.38 98 HIS A C 1
ATOM 798 O O . HIS A 1 98 ? 9.875 -14.066 -6.205 1.00 91.38 98 HIS A O 1
ATOM 804 N N . LEU A 1 99 ? 10.847 -12.190 -5.439 1.00 88.88 99 LEU A N 1
ATOM 805 C CA . LEU A 1 99 ? 10.578 -12.394 -4.011 1.00 88.88 99 LEU A CA 1
ATOM 806 C C . LEU A 1 99 ? 10.073 -11.084 -3.395 1.00 88.88 99 LEU A C 1
ATOM 808 O O . LEU A 1 99 ? 10.268 -10.012 -3.967 1.00 88.88 99 LEU A O 1
ATOM 812 N N . GLU A 1 100 ? 9.450 -11.147 -2.219 1.00 87.19 100 GLU A N 1
ATOM 813 C CA . GLU A 1 100 ? 9.083 -9.931 -1.481 1.00 87.19 100 GLU A CA 1
ATOM 814 C C . GLU A 1 100 ? 10.331 -9.095 -1.145 1.00 87.19 100 GLU A C 1
ATOM 816 O O . GLU A 1 100 ? 11.399 -9.623 -0.816 1.00 87.19 100 GLU A O 1
ATOM 821 N N . SER A 1 101 ? 10.196 -7.772 -1.237 1.00 84.25 101 SER A N 1
ATOM 822 C CA . SER A 1 101 ? 11.254 -6.846 -0.822 1.00 84.25 101 SER A CA 1
ATOM 823 C C . SER A 1 101 ? 11.234 -6.659 0.695 1.00 84.25 101 SER A C 1
ATOM 825 O O . SER A 1 101 ? 10.174 -6.534 1.313 1.00 84.25 101 SER A O 1
ATOM 827 N N . GLY A 1 102 ? 12.422 -6.627 1.292 1.00 78.75 102 GLY A N 1
ATOM 828 C CA . GLY A 1 102 ? 12.630 -6.268 2.681 1.00 78.75 102 GLY A CA 1
ATOM 829 C C . GLY A 1 102 ? 12.398 -4.777 2.959 1.00 78.75 102 GLY A C 1
ATOM 830 O O . GLY A 1 102 ? 12.155 -3.937 2.086 1.00 78.75 102 GLY A O 1
ATOM 831 N N . ILE A 1 103 ? 12.466 -4.420 4.241 1.00 74.75 103 ILE A N 1
ATOM 832 C CA . ILE A 1 103 ? 12.313 -3.037 4.703 1.00 74.75 103 ILE A CA 1
ATOM 833 C C . ILE A 1 103 ? 13.708 -2.460 4.971 1.00 74.75 103 ILE A C 1
ATOM 835 O O . ILE A 1 103 ? 14.381 -2.879 5.907 1.00 74.75 103 ILE A O 1
ATOM 839 N N . HIS A 1 104 ? 14.141 -1.499 4.149 1.00 59.38 104 HIS A N 1
ATOM 840 C CA . HIS A 1 104 ? 15.506 -0.952 4.208 1.00 59.38 104 HIS A CA 1
ATOM 841 C C . HIS A 1 104 ? 15.720 0.180 5.223 1.00 59.38 104 HIS A C 1
ATOM 843 O O . HIS A 1 104 ? 16.807 0.288 5.776 1.00 59.38 104 HIS A O 1
ATOM 849 N N . THR A 1 105 ? 14.720 1.029 5.464 1.00 57.47 105 THR A N 1
ATOM 850 C CA . THR A 1 105 ? 14.898 2.251 6.275 1.00 57.47 105 THR A CA 1
ATOM 851 C C . THR A 1 105 ? 13.741 2.502 7.216 1.00 57.47 105 THR A C 1
ATOM 853 O O . THR A 1 105 ? 13.956 2.593 8.417 1.00 57.47 105 THR A O 1
ATOM 856 N N . HIS A 1 106 ? 12.510 2.545 6.705 1.00 62.12 106 HIS A N 1
ATOM 857 C CA . HIS A 1 106 ? 11.309 2.723 7.520 1.00 62.12 106 HIS A CA 1
ATOM 858 C C . HIS A 1 106 ? 10.104 2.023 6.886 1.00 62.12 106 HIS A C 1
ATOM 860 O O . HIS A 1 106 ? 10.034 1.857 5.660 1.00 62.12 106 HIS A O 1
ATOM 866 N N . GLU A 1 107 ? 9.137 1.636 7.718 1.00 62.31 107 GLU A N 1
ATOM 867 C CA . GLU A 1 107 ? 7.814 1.256 7.236 1.00 62.31 107 GLU A CA 1
ATOM 868 C C . GLU A 1 107 ? 7.163 2.470 6.570 1.00 62.31 107 GLU A C 1
ATOM 870 O O . GLU A 1 107 ? 6.899 3.498 7.187 1.00 62.31 107 GLU A O 1
ATOM 875 N N . ALA A 1 108 ? 6.927 2.343 5.269 1.00 72.44 108 ALA A N 1
ATOM 876 C CA . ALA A 1 108 ? 6.123 3.271 4.498 1.00 72.44 108 ALA A CA 1
ATOM 877 C C . ALA A 1 108 ? 4.832 2.508 4.179 1.00 72.44 108 ALA A C 1
ATOM 879 O O . ALA A 1 108 ? 4.810 1.781 3.187 1.00 72.44 108 ALA A O 1
ATOM 880 N N . PRO A 1 109 ? 3.789 2.600 5.026 1.00 73.19 109 PRO A N 1
ATOM 881 C CA . PRO A 1 109 ? 2.643 1.682 4.992 1.00 73.19 109 PRO A CA 1
ATOM 882 C C . PRO A 1 109 ? 1.852 1.723 3.677 1.00 73.19 109 PRO A C 1
ATOM 884 O O . PRO A 1 109 ? 1.135 0.783 3.357 1.00 73.19 109 PRO A O 1
ATOM 887 N N . ASN A 1 110 ? 2.016 2.789 2.889 1.00 84.44 110 ASN A N 1
ATOM 888 C CA . ASN A 1 110 ? 1.357 2.965 1.594 1.00 84.44 110 ASN A CA 1
ATOM 889 C C . ASN A 1 110 ? 2.295 2.755 0.395 1.00 84.44 110 ASN A C 1
ATOM 891 O O . ASN A 1 110 ? 1.879 2.975 -0.743 1.00 84.44 110 ASN A O 1
ATOM 895 N N . ALA A 1 111 ? 3.559 2.391 0.624 1.00 88.44 111 ALA A N 1
ATOM 896 C CA . ALA A 1 111 ? 4.483 2.092 -0.459 1.00 88.44 111 ALA A CA 1
ATOM 897 C C . ALA A 1 111 ? 4.254 0.667 -0.976 1.00 88.44 111 ALA A C 1
ATOM 899 O O . ALA A 1 111 ? 4.149 -0.277 -0.195 1.00 88.44 111 ALA A O 1
ATOM 900 N N . VAL A 1 112 ? 4.237 0.509 -2.296 1.00 91.44 112 VAL A N 1
ATOM 901 C CA . VAL A 1 112 ? 4.319 -0.806 -2.935 1.00 91.44 112 VAL A CA 1
ATOM 902 C C . VAL A 1 112 ? 5.790 -1.203 -2.970 1.00 91.44 112 VAL A C 1
ATOM 904 O O . VAL A 1 112 ? 6.643 -0.420 -3.397 1.00 91.44 112 VAL A O 1
ATOM 907 N N . ARG A 1 113 ? 6.085 -2.405 -2.479 1.00 92.00 113 ARG A N 1
ATOM 908 C CA . ARG A 1 113 ? 7.436 -2.965 -2.388 1.00 92.00 113 ARG A CA 1
ATOM 909 C C . ARG A 1 113 ? 7.551 -4.180 -3.291 1.00 92.00 113 ARG A C 1
ATOM 911 O O . ARG A 1 113 ? 6.632 -4.996 -3.311 1.00 92.00 113 ARG A O 1
ATOM 918 N N . LEU A 1 114 ? 8.653 -4.271 -4.029 1.00 93.19 114 LEU A N 1
ATOM 919 C CA . LEU A 1 114 ? 8.878 -5.304 -5.037 1.00 93.19 114 LEU A CA 1
ATOM 920 C C . LEU A 1 114 ? 10.338 -5.762 -5.011 1.00 93.19 114 LEU A C 1
ATOM 922 O O . LEU A 1 114 ? 11.243 -4.928 -4.984 1.00 93.19 114 LEU A O 1
ATOM 926 N N . GLY A 1 115 ? 10.568 -7.072 -5.043 1.00 92.88 115 GLY A N 1
ATOM 927 C CA . GLY A 1 115 ? 11.890 -7.659 -5.253 1.00 92.88 115 GLY A CA 1
ATOM 928 C C . GLY A 1 115 ? 12.003 -8.282 -6.641 1.00 92.88 115 GLY A C 1
ATOM 929 O O . GLY A 1 115 ? 11.078 -8.943 -7.109 1.00 92.88 115 GLY A O 1
ATOM 930 N N . PHE A 1 116 ? 13.129 -8.075 -7.319 1.00 93.69 116 PHE A N 1
ATOM 931 C CA . PHE A 1 116 ? 13.296 -8.419 -8.730 1.00 93.69 116 PHE A CA 1
ATOM 932 C C . PHE A 1 116 ? 14.595 -9.163 -9.016 1.00 93.69 116 PHE A C 1
ATOM 934 O O . PHE A 1 116 ? 15.622 -8.908 -8.386 1.00 93.69 116 PHE A O 1
ATOM 941 N N . LYS A 1 117 ? 14.573 -9.989 -10.068 1.00 93.69 117 LYS A N 1
ATOM 942 C CA . LYS A 1 117 ? 15.770 -10.278 -10.873 1.00 93.69 117 LYS A CA 1
ATOM 943 C C . LYS A 1 117 ? 16.066 -9.118 -11.824 1.00 93.69 117 LYS A C 1
ATOM 945 O O . LYS A 1 117 ? 15.165 -8.349 -12.150 1.00 93.69 117 LYS A O 1
ATOM 950 N N . TYR A 1 118 ? 17.307 -9.002 -12.289 1.00 91.38 118 TYR A N 1
ATOM 951 C CA . TYR A 1 118 ? 17.747 -7.870 -13.113 1.00 91.38 118 TYR A CA 1
ATOM 952 C C . TYR A 1 118 ? 16.851 -7.585 -14.332 1.00 91.38 118 TYR A C 1
ATOM 954 O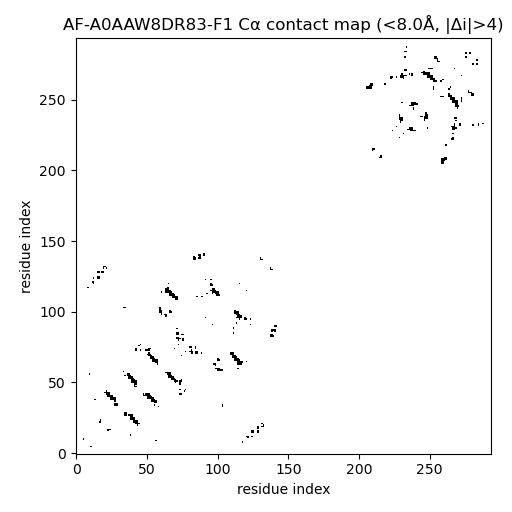 O . TYR A 1 118 ? 16.399 -6.452 -14.485 1.00 91.38 118 TYR A O 1
ATOM 962 N N . ASP A 1 119 ? 16.543 -8.588 -15.158 1.00 92.38 119 ASP A N 1
ATOM 963 C CA . ASP A 1 119 ? 15.760 -8.372 -16.385 1.00 92.38 119 ASP A CA 1
ATOM 964 C C . ASP A 1 119 ? 14.346 -7.857 -16.077 1.00 92.38 119 ASP A C 1
ATOM 966 O O . ASP A 1 119 ? 13.867 -6.912 -16.706 1.00 92.38 119 ASP A O 1
ATOM 970 N N . ALA A 1 120 ? 13.714 -8.409 -15.036 1.00 94.50 120 ALA A N 1
ATOM 971 C CA . ALA A 1 120 ? 12.410 -7.961 -14.558 1.00 94.50 120 ALA A CA 1
ATOM 972 C C . ALA A 1 120 ? 12.466 -6.534 -13.987 1.00 94.50 120 ALA A C 1
ATOM 974 O O . ALA A 1 120 ? 11.566 -5.734 -14.241 1.00 94.50 120 ALA A O 1
ATOM 975 N N . ALA A 1 121 ? 13.539 -6.179 -13.269 1.00 94.81 121 ALA A N 1
ATOM 976 C CA . ALA A 1 121 ? 13.753 -4.817 -12.781 1.00 94.81 121 ALA A CA 1
ATOM 977 C C . ALA A 1 121 ? 13.882 -3.820 -13.943 1.00 94.81 121 ALA A C 1
ATOM 979 O O . ALA A 1 121 ? 13.276 -2.747 -13.905 1.00 94.81 121 ALA A O 1
ATOM 980 N N . LEU A 1 122 ? 14.640 -4.178 -14.986 1.00 95.06 122 LEU A N 1
ATOM 981 C CA . LEU A 1 122 ? 14.858 -3.338 -16.164 1.00 95.06 122 LEU A CA 1
ATOM 982 C C . LEU A 1 122 ? 13.570 -3.145 -16.969 1.00 95.06 122 LEU A C 1
ATOM 984 O O . LEU A 1 122 ? 13.260 -2.030 -17.407 1.00 95.06 122 LEU A O 1
ATOM 988 N N . GLU A 1 123 ? 12.791 -4.212 -17.125 1.00 96.19 123 GLU A N 1
ATOM 989 C CA . GLU A 1 123 ? 11.467 -4.144 -17.729 1.00 96.19 123 GLU A CA 1
ATOM 990 C C . GLU A 1 123 ? 10.540 -3.229 -16.918 1.00 96.19 123 GLU A C 1
ATOM 992 O O . GLU A 1 123 ? 9.900 -2.335 -17.477 1.00 96.19 123 GLU A O 1
ATOM 997 N N . PHE A 1 124 ? 10.512 -3.397 -15.597 1.00 96.44 124 PHE A N 1
ATOM 998 C CA . PHE A 1 124 ? 9.652 -2.630 -14.706 1.00 96.44 124 PHE A CA 1
ATOM 999 C C . PHE A 1 124 ? 9.941 -1.122 -14.749 1.00 96.44 124 PHE A C 1
ATOM 1001 O O . PHE A 1 124 ? 9.020 -0.328 -14.956 1.00 96.44 124 PHE A O 1
ATOM 1008 N N . VAL A 1 125 ? 11.207 -0.698 -14.643 1.00 95.81 125 VAL A N 1
ATOM 1009 C CA . VAL A 1 125 ? 11.552 0.736 -14.746 1.00 95.81 125 VAL A CA 1
ATOM 1010 C C . VAL A 1 125 ? 11.271 1.296 -16.142 1.00 95.81 125 VAL A C 1
ATOM 1012 O O . VAL A 1 125 ? 10.875 2.455 -16.282 1.00 95.81 125 VAL A O 1
ATOM 1015 N N . SER A 1 126 ? 11.389 0.470 -17.185 1.00 95.62 126 SER A N 1
ATOM 1016 C CA . SER A 1 126 ? 11.022 0.857 -18.552 1.00 95.62 126 SER A CA 1
ATOM 1017 C C . SER A 1 126 ? 9.517 1.075 -18.701 1.00 95.62 126 SER A C 1
ATOM 1019 O O . SER A 1 126 ? 9.086 1.979 -19.421 1.00 95.62 126 SER A O 1
ATOM 1021 N N . LEU A 1 127 ? 8.707 0.272 -18.012 1.00 95.00 127 LEU A N 1
ATOM 1022 C CA . LEU A 1 127 ? 7.259 0.437 -17.951 1.00 95.00 127 LEU A CA 1
ATOM 1023 C C . LEU A 1 127 ? 6.861 1.692 -17.173 1.00 95.00 127 LEU A C 1
ATOM 1025 O O . LEU A 1 127 ? 6.041 2.459 -17.671 1.00 95.00 127 LEU A O 1
ATOM 1029 N N . ILE A 1 128 ? 7.500 1.964 -16.030 1.00 93.44 128 ILE A N 1
ATOM 1030 C CA . ILE A 1 128 ? 7.308 3.225 -15.295 1.00 93.44 128 ILE A CA 1
ATOM 1031 C C . ILE A 1 128 ? 7.595 4.418 -16.207 1.00 93.44 128 ILE A C 1
ATOM 1033 O O . ILE A 1 128 ? 6.768 5.322 -16.309 1.00 93.44 128 ILE A O 1
ATOM 1037 N N . ARG A 1 129 ? 8.721 4.405 -16.935 1.00 92.88 129 ARG A N 1
ATOM 1038 C CA . ARG A 1 129 ? 9.055 5.476 -17.886 1.00 92.88 129 ARG A CA 1
ATOM 1039 C C . ARG A 1 129 ? 7.961 5.667 -18.935 1.00 92.88 129 ARG A C 1
ATOM 1041 O O . ARG A 1 129 ? 7.598 6.801 -19.235 1.00 92.88 129 ARG A O 1
ATOM 1048 N N . LYS A 1 130 ? 7.441 4.573 -19.504 1.00 92.12 130 LYS A N 1
ATOM 1049 C CA . LYS A 1 130 ? 6.357 4.625 -20.498 1.00 92.12 130 LYS A CA 1
ATOM 1050 C C . LYS A 1 130 ? 5.090 5.250 -19.917 1.00 92.12 130 LYS A C 1
ATOM 1052 O O . LYS A 1 130 ? 4.493 6.087 -20.585 1.00 92.12 130 LYS A O 1
ATOM 1057 N N . GLU A 1 131 ? 4.698 4.877 -18.701 1.00 91.25 131 GLU A N 1
ATOM 1058 C CA . GLU A 1 131 ? 3.518 5.453 -18.047 1.00 91.25 131 GLU A CA 1
ATOM 1059 C C . GLU A 1 131 ? 3.714 6.934 -17.709 1.00 91.25 131 GLU A C 1
ATOM 1061 O O . GLU A 1 131 ? 2.840 7.749 -17.996 1.00 91.25 131 GLU A O 1
ATOM 1066 N N . LEU A 1 132 ? 4.884 7.321 -17.194 1.00 88.50 132 LEU A N 1
ATOM 1067 C CA . LEU A 1 132 ? 5.190 8.718 -16.872 1.00 88.50 132 LEU A CA 1
ATOM 1068 C C . LEU A 1 132 ? 5.292 9.622 -18.110 1.00 88.50 132 LEU A C 1
ATOM 1070 O O . LEU A 1 132 ? 5.058 10.824 -18.006 1.00 88.50 132 LEU A O 1
ATOM 1074 N N . ALA A 1 133 ? 5.617 9.065 -19.279 1.00 88.44 133 ALA A N 1
ATOM 1075 C CA . ALA A 1 133 ? 5.665 9.803 -20.540 1.00 88.44 133 ALA A CA 1
ATOM 1076 C C . ALA A 1 133 ? 4.277 10.066 -21.154 1.00 88.44 133 ALA A C 1
ATOM 1078 O O . ALA A 1 133 ? 4.167 10.839 -22.108 1.00 88.44 133 ALA A O 1
ATOM 1079 N N . ARG A 1 134 ? 3.209 9.430 -20.651 1.00 87.06 134 ARG A N 1
ATOM 1080 C CA . ARG A 1 134 ? 1.855 9.624 -21.184 1.00 87.06 134 ARG A CA 1
ATOM 1081 C C . ARG A 1 134 ? 1.238 10.929 -20.650 1.00 87.06 134 ARG A C 1
ATOM 1083 O O . ARG A 1 134 ? 1.235 11.153 -19.435 1.00 87.06 134 ARG A O 1
ATOM 1090 N N . PRO A 1 135 ? 0.645 11.766 -21.526 1.00 75.19 135 PRO A N 1
ATOM 1091 C CA . PRO A 1 135 ? 0.014 13.028 -21.129 1.00 75.19 135 PRO A CA 1
ATOM 1092 C C . PRO A 1 135 ? -1.338 12.850 -20.410 1.00 75.19 135 PRO A C 1
ATOM 1094 O O . PRO A 1 135 ? -1.853 13.810 -19.851 1.00 75.19 135 PRO A O 1
ATOM 1097 N N . GLY A 1 136 ? -1.906 11.639 -20.403 1.00 78.81 136 GLY A N 1
ATOM 1098 C CA . GLY A 1 136 ? -3.171 11.285 -19.752 1.00 78.81 136 GLY A CA 1
ATOM 1099 C C . GLY A 1 136 ? -3.455 9.783 -19.879 1.00 78.81 136 GLY A C 1
ATOM 1100 O O . GLY A 1 136 ? -2.693 9.075 -20.541 1.00 78.81 136 GLY A O 1
ATOM 1101 N N . ASN A 1 137 ? -4.524 9.286 -19.240 1.00 78.94 137 ASN A N 1
ATOM 1102 C CA . ASN A 1 137 ? -4.873 7.852 -19.187 1.00 78.94 137 ASN A CA 1
ATOM 1103 C C . ASN A 1 137 ? -3.678 6.959 -18.810 1.00 78.94 137 ASN A C 1
ATOM 1105 O O . ASN A 1 137 ? -3.438 5.918 -19.426 1.00 78.94 137 ASN A O 1
ATOM 1109 N N . ARG A 1 138 ? -2.899 7.421 -17.828 1.00 84.69 138 ARG A N 1
ATOM 1110 C CA . ARG A 1 138 ? -1.769 6.696 -17.246 1.00 84.69 138 ARG A CA 1
ATOM 1111 C C . ARG A 1 138 ? -2.262 5.479 -16.466 1.00 84.69 138 ARG A C 1
ATOM 1113 O O . ARG A 1 138 ? -3.412 5.433 -16.032 1.00 84.69 138 ARG A O 1
ATOM 1120 N N . TRP A 1 139 ? -1.360 4.531 -16.241 1.00 89.75 139 TRP A N 1
ATOM 1121 C CA . TRP A 1 139 ? -1.564 3.360 -15.386 1.00 89.75 139 TRP A CA 1
ATOM 1122 C C . TRP A 1 139 ? -2.585 2.368 -15.952 1.00 89.75 139 TRP A C 1
ATOM 1124 O O . TRP A 1 139 ? -3.380 1.774 -15.221 1.00 89.75 139 TRP A O 1
ATOM 1134 N N . GLN A 1 140 ? -2.564 2.182 -17.275 1.00 83.00 140 GLN A N 1
ATOM 1135 C CA . GLN A 1 140 ? -3.426 1.208 -17.943 1.00 83.00 140 GLN A CA 1
ATOM 1136 C C . GLN A 1 140 ? -3.008 -0.202 -17.554 1.00 83.00 140 GLN A C 1
ATOM 1138 O O . GLN A 1 140 ? -1.845 -0.582 -17.713 1.00 83.00 140 GLN A O 1
ATOM 1143 N N . LEU A 1 141 ? -3.961 -0.979 -17.046 1.00 79.88 141 LEU A N 1
ATOM 1144 C CA . LEU A 1 141 ? -3.713 -2.374 -16.718 1.00 79.88 141 LEU A CA 1
ATOM 1145 C C . LEU A 1 141 ? -3.293 -3.136 -17.984 1.00 79.88 141 LEU A C 1
ATOM 1147 O O . LEU A 1 141 ? -3.825 -2.857 -19.065 1.00 79.88 141 LEU A O 1
ATOM 1151 N N . P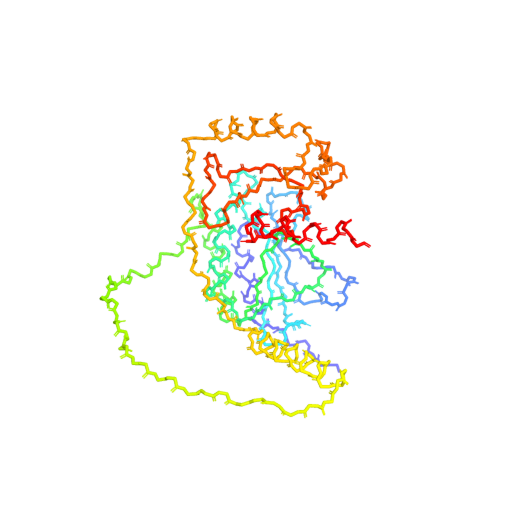RO A 1 142 ? -2.355 -4.092 -17.871 1.00 64.75 142 PRO A N 1
ATOM 1152 C CA . PRO A 1 142 ? -2.053 -4.997 -18.969 1.00 64.75 142 PRO A CA 1
ATOM 1153 C C . PRO A 1 142 ? -3.355 -5.622 -19.466 1.00 64.75 142 PRO A C 1
ATOM 1155 O O . PRO A 1 142 ? -4.132 -6.135 -18.659 1.00 64.75 142 PRO A O 1
ATOM 1158 N N . GLN A 1 143 ? -3.610 -5.580 -20.776 1.00 53.16 143 GLN A N 1
ATOM 1159 C CA . GLN A 1 143 ? -4.699 -6.381 -21.320 1.00 53.16 143 GLN A CA 1
ATOM 1160 C C . GLN A 1 143 ? -4.354 -7.843 -21.049 1.00 53.16 143 GLN A C 1
ATOM 1162 O O . GLN A 1 143 ? -3.296 -8.316 -21.473 1.00 53.16 143 GLN A O 1
ATOM 1167 N N . GLN A 1 144 ? -5.206 -8.538 -20.290 1.00 47.00 144 GLN A N 1
ATOM 1168 C CA . GLN A 1 144 ? -5.069 -9.980 -20.148 1.00 47.00 144 GLN A CA 1
ATOM 1169 C C . GLN A 1 144 ? -5.078 -10.579 -21.558 1.00 47.00 144 GLN A C 1
ATOM 1171 O O . GLN A 1 144 ? -5.938 -10.198 -22.360 1.00 47.00 144 GLN A O 1
ATOM 1176 N N . PRO A 1 145 ? -4.146 -11.487 -21.892 1.00 41.91 145 PRO A N 1
ATOM 1177 C CA . PRO A 1 145 ? -4.279 -12.255 -23.117 1.00 41.91 145 PRO A CA 1
ATOM 1178 C C . PRO A 1 145 ? -5.661 -12.911 -23.091 1.00 41.91 145 PRO A C 1
ATOM 1180 O O . PRO A 1 145 ? -6.005 -13.597 -22.125 1.00 41.91 145 PRO A O 1
ATOM 1183 N N . THR A 1 146 ? -6.476 -12.637 -24.112 1.00 32.84 146 THR A N 1
ATOM 1184 C CA . THR A 1 146 ? -7.814 -13.214 -24.260 1.00 32.84 146 THR A CA 1
ATOM 1185 C C . THR A 1 146 ? -7.671 -14.724 -24.258 1.00 32.84 146 THR A C 1
ATOM 1187 O O . THR A 1 146 ? -7.270 -15.325 -25.254 1.00 32.84 146 THR A O 1
ATOM 1190 N N . THR A 1 147 ? -7.939 -15.330 -23.108 1.00 35.69 147 THR A N 1
ATOM 1191 C CA . THR A 1 147 ? -7.988 -16.778 -22.987 1.00 35.69 147 THR A CA 1
ATOM 1192 C C . THR A 1 147 ? -9.290 -17.208 -23.663 1.00 35.69 147 THR A C 1
ATOM 1194 O O . THR A 1 147 ? -10.335 -16.630 -23.346 1.00 35.69 147 THR A O 1
ATOM 1197 N N . PRO A 1 148 ? -9.269 -18.144 -24.629 1.00 38.38 148 PRO A N 1
ATOM 1198 C CA . PRO A 1 148 ? -10.502 -18.688 -25.178 1.00 38.38 148 PRO A CA 1
ATOM 1199 C C . PRO A 1 148 ? -11.333 -19.312 -24.049 1.00 38.38 148 PRO A C 1
ATOM 1201 O O . PRO A 1 148 ? -10.785 -19.798 -23.059 1.00 38.38 148 PRO A O 1
ATOM 1204 N N . ALA A 1 149 ? -12.657 -19.219 -24.190 1.00 32.56 149 ALA A N 1
ATOM 1205 C CA . ALA A 1 149 ? -13.640 -19.591 -23.177 1.00 32.56 149 ALA A CA 1
ATOM 1206 C C . ALA A 1 149 ? -13.351 -20.967 -22.539 1.00 32.56 149 ALA A C 1
ATOM 1208 O O . ALA A 1 149 ? -12.945 -21.888 -23.251 1.00 32.56 149 ALA A O 1
ATOM 1209 N N . PRO A 1 150 ? -13.576 -21.132 -21.223 1.00 38.03 150 PRO A N 1
ATOM 1210 C CA . PRO A 1 150 ? -13.308 -22.394 -20.551 1.00 38.03 150 PRO A CA 1
ATOM 1211 C C . PRO A 1 150 ? -14.232 -23.491 -21.093 1.00 38.03 150 PRO A C 1
ATOM 1213 O O . PRO A 1 150 ? -15.458 -23.356 -21.081 1.00 38.03 150 PRO A O 1
ATOM 1216 N N . GLU A 1 151 ? -13.631 -24.590 -21.553 1.00 36.72 151 GLU A N 1
ATOM 1217 C CA . GLU A 1 151 ? -14.333 -25.857 -21.738 1.00 36.72 151 GLU A CA 1
ATOM 1218 C C . GLU A 1 151 ? -14.899 -26.351 -20.397 1.00 36.72 151 GLU A C 1
ATOM 1220 O O . GLU A 1 151 ? -14.391 -26.041 -19.318 1.00 36.72 151 GLU A O 1
ATOM 1225 N N . LYS A 1 152 ? -16.015 -27.079 -20.495 1.00 34.97 152 LYS A N 1
ATOM 1226 C CA . LYS A 1 152 ? -16.908 -27.466 -19.394 1.00 34.97 152 LYS A CA 1
ATOM 1227 C C . LYS A 1 152 ? -16.180 -28.108 -18.195 1.00 34.97 152 LYS A C 1
ATOM 1229 O O . LYS A 1 152 ? -15.215 -28.844 -18.398 1.00 34.97 152 LYS A O 1
ATOM 1234 N N . PRO A 1 153 ? -16.694 -27.932 -16.959 1.00 35.03 153 PRO A N 1
ATOM 1235 C CA . PRO A 1 153 ? -16.127 -28.564 -15.771 1.00 35.03 153 PRO A CA 1
ATOM 1236 C C . PRO A 1 153 ? -16.158 -30.094 -15.857 1.00 35.03 153 PRO A C 1
ATOM 1238 O O . PRO A 1 153 ? -17.188 -30.694 -16.157 1.00 35.03 153 PRO A O 1
ATOM 1241 N N . PHE A 1 154 ? -15.017 -30.704 -15.551 1.00 32.38 154 PHE A N 1
ATOM 1242 C CA . PHE A 1 154 ? -14.849 -32.137 -15.343 1.00 32.38 154 PHE A CA 1
ATOM 1243 C C . PHE A 1 154 ? -15.491 -32.543 -14.005 1.00 32.38 154 PHE A C 1
ATOM 1245 O O . PHE A 1 154 ? -15.093 -32.043 -12.952 1.00 32.38 154 PHE A O 1
ATOM 1252 N N . GLU A 1 155 ? -16.482 -33.435 -14.041 1.00 29.75 155 GLU A N 1
ATOM 1253 C CA . GLU A 1 155 ? -17.067 -34.053 -12.845 1.00 29.75 155 GLU A CA 1
ATOM 1254 C C . GLU A 1 155 ? -16.165 -35.198 -12.349 1.00 29.75 155 GLU A C 1
ATOM 1256 O O . GLU A 1 155 ? -15.897 -36.134 -13.109 1.00 29.75 155 GLU A O 1
ATOM 1261 N N . PRO A 1 156 ? -15.690 -35.185 -11.090 1.00 31.88 156 PRO A N 1
ATOM 1262 C CA . PRO A 1 156 ? -15.009 -36.338 -10.521 1.00 31.88 156 PRO A CA 1
ATOM 1263 C C . PRO A 1 156 ? -16.020 -37.417 -10.084 1.00 31.88 156 PRO A C 1
ATOM 1265 O O . PRO A 1 156 ? -17.116 -37.094 -9.616 1.00 31.88 156 PRO A O 1
ATOM 1268 N N . PRO A 1 157 ? -15.664 -38.711 -10.192 1.00 31.06 157 PRO A N 1
ATOM 1269 C CA . PRO A 1 157 ? -16.573 -39.797 -9.874 1.00 31.06 157 PRO A CA 1
ATOM 1270 C C . PRO A 1 157 ? -16.783 -39.943 -8.364 1.00 31.06 157 PRO A C 1
ATOM 1272 O O . PRO A 1 157 ? -15.864 -39.849 -7.551 1.00 31.06 157 PRO A O 1
ATOM 1275 N N . THR A 1 158 ? -18.030 -40.247 -8.015 1.00 31.16 158 THR A N 1
ATOM 1276 C CA . THR A 1 158 ? -18.453 -40.711 -6.694 1.00 31.16 158 THR A CA 1
ATOM 1277 C C . THR A 1 158 ? -17.915 -42.119 -6.450 1.00 31.16 158 THR A C 1
ATOM 1279 O O . THR A 1 158 ? -18.201 -43.024 -7.232 1.00 31.16 158 THR A O 1
ATOM 1282 N N . THR A 1 159 ? -17.224 -42.364 -5.334 1.00 29.77 159 THR A N 1
ATOM 1283 C CA . THR A 1 159 ? -17.262 -43.693 -4.701 1.00 29.77 159 THR A CA 1
ATOM 1284 C C . THR A 1 159 ? -17.038 -43.599 -3.196 1.00 29.77 159 THR A C 1
ATOM 1286 O O . THR A 1 159 ? -16.088 -42.989 -2.713 1.00 29.77 159 THR A O 1
ATOM 1289 N N . ALA A 1 160 ? -17.961 -44.217 -2.466 1.00 29.89 160 ALA A N 1
ATOM 1290 C CA . ALA A 1 160 ? -17.935 -44.424 -1.031 1.00 29.89 160 ALA A CA 1
ATOM 1291 C C . ALA A 1 160 ? -16.976 -45.562 -0.642 1.00 29.89 160 ALA A C 1
ATOM 1293 O O . ALA A 1 160 ? -16.937 -46.581 -1.326 1.00 29.89 160 ALA A O 1
ATOM 1294 N N . ALA A 1 161 ? -16.312 -45.434 0.511 1.00 29.42 161 ALA A N 1
ATOM 1295 C CA . ALA A 1 161 ? -16.014 -46.557 1.405 1.00 29.42 161 ALA A CA 1
ATOM 1296 C C . ALA A 1 161 ? -15.655 -46.044 2.812 1.00 29.42 161 ALA A C 1
ATOM 1298 O O . ALA A 1 161 ? -14.664 -45.346 3.013 1.00 29.42 161 ALA A O 1
ATOM 1299 N N . GLN A 1 162 ? -16.489 -46.411 3.783 1.00 29.23 162 GLN A N 1
ATOM 1300 C CA . GLN A 1 162 ? -16.202 -46.387 5.216 1.00 29.23 162 GLN A CA 1
ATOM 1301 C C . GLN A 1 162 ? -15.305 -47.573 5.595 1.00 29.23 162 GLN A C 1
ATOM 1303 O O . GLN A 1 162 ? -15.499 -48.659 5.058 1.00 29.23 162 GLN A O 1
ATOM 1308 N N . GLN A 1 163 ? -14.426 -47.378 6.584 1.00 28.91 163 GLN A N 1
ATOM 1309 C CA . GLN A 1 163 ? -14.043 -48.328 7.652 1.00 28.91 163 GLN A CA 1
ATOM 1310 C C . GLN A 1 163 ? -13.106 -47.557 8.608 1.00 28.91 163 GLN A C 1
ATOM 1312 O O . GLN A 1 163 ? -12.089 -47.031 8.176 1.00 28.91 163 GLN A O 1
ATOM 1317 N N . ALA A 1 164 ? -13.534 -47.169 9.813 1.00 29.81 164 ALA A N 1
ATOM 1318 C CA . ALA A 1 164 ? -13.721 -47.934 11.057 1.00 29.81 164 ALA A CA 1
ATOM 1319 C C . ALA A 1 164 ? -12.562 -47.655 12.043 1.00 29.81 164 ALA A C 1
ATOM 1321 O O . ALA A 1 164 ? -11.394 -47.870 11.739 1.00 29.81 164 ALA A O 1
ATOM 1322 N N . ALA A 1 165 ? -12.915 -47.128 13.219 1.00 33.09 165 ALA A N 1
ATOM 1323 C CA . ALA A 1 165 ? -12.013 -46.824 14.332 1.00 33.09 165 ALA A CA 1
ATOM 1324 C C . ALA A 1 165 ? -11.613 -48.086 15.121 1.00 33.09 165 ALA A C 1
ATOM 1326 O O . ALA A 1 165 ? -12.298 -49.108 15.043 1.00 33.09 165 ALA A O 1
ATOM 1327 N N . PRO A 1 166 ? -10.589 -47.978 15.987 1.00 31.16 166 PRO A N 1
ATOM 1328 C CA . PRO A 1 166 ? -10.841 -48.329 17.387 1.00 31.16 166 PRO A CA 1
ATOM 1329 C C . PRO A 1 166 ? -10.209 -47.347 18.397 1.00 31.16 166 PRO A C 1
ATOM 1331 O O . PRO A 1 166 ? -9.240 -46.650 18.107 1.00 31.16 166 PRO A O 1
ATOM 1334 N N . ALA A 1 167 ? -10.746 -47.331 19.618 1.00 31.56 167 ALA A N 1
ATOM 1335 C CA . ALA A 1 167 ? -10.184 -46.701 20.823 1.00 31.56 167 ALA A CA 1
ATOM 1336 C C . ALA A 1 167 ? -10.539 -47.577 22.052 1.00 31.56 167 ALA A C 1
ATOM 1338 O O . ALA A 1 167 ? -11.469 -48.375 21.934 1.00 31.56 167 ALA A O 1
ATOM 1339 N N . PRO A 1 168 ? -10.011 -47.336 23.273 1.00 57.44 168 PRO A N 1
ATOM 1340 C CA . PRO A 1 168 ? -8.622 -47.128 23.728 1.00 57.44 168 PRO A CA 1
ATOM 1341 C C . PRO A 1 168 ? -8.256 -48.104 24.897 1.00 57.44 168 PRO A C 1
ATOM 1343 O O . PRO A 1 168 ? -9.029 -49.022 25.176 1.00 57.44 168 PRO A O 1
ATOM 1346 N N . PRO A 1 169 ? -7.113 -47.940 25.613 1.00 43.00 169 PRO A N 1
ATOM 1347 C CA . PRO A 1 169 ? -7.219 -47.271 26.926 1.00 43.00 169 PRO A CA 1
ATOM 1348 C C . PRO A 1 169 ? -5.999 -46.422 27.382 1.00 43.00 169 PRO A C 1
ATOM 1350 O O . PRO A 1 169 ? -4.846 -46.763 27.154 1.00 43.00 169 PRO A O 1
ATOM 1353 N N . GLY A 1 170 ? -6.294 -45.340 28.120 1.00 36.28 170 GLY A N 1
ATOM 1354 C CA . GLY A 1 170 ? -5.638 -44.960 29.388 1.00 36.28 170 GLY A CA 1
ATOM 1355 C C . GLY A 1 170 ? -4.191 -44.427 29.433 1.00 36.28 170 GLY A C 1
ATOM 1356 O O . GLY A 1 170 ? -3.265 -45.180 29.700 1.00 36.28 170 GLY A O 1
ATOM 1357 N N . SER A 1 171 ? -4.019 -43.098 29.387 1.00 36.84 171 SER A N 1
ATOM 1358 C CA . SER A 1 171 ? -3.152 -42.330 30.318 1.00 36.84 171 SER A CA 1
ATOM 1359 C C . SER A 1 171 ? -3.425 -40.824 30.162 1.00 36.84 171 SER A C 1
ATOM 1361 O O . SER A 1 171 ? -3.087 -40.195 29.159 1.00 36.84 171 SER A O 1
ATOM 1363 N N . GLY A 1 172 ? -4.153 -40.255 31.126 1.00 50.59 172 GLY A N 1
ATOM 1364 C CA . GLY A 1 172 ? -4.657 -38.878 31.105 1.00 50.59 172 GLY A CA 1
ATOM 1365 C C . GLY A 1 172 ? -3.571 -37.824 31.338 1.00 50.59 172 GLY A C 1
ATOM 1366 O O . GLY A 1 172 ? -2.547 -38.092 31.959 1.00 50.59 172 GLY A O 1
ATOM 1367 N N . SER A 1 173 ? -3.820 -36.610 30.844 1.00 48.22 173 SER A N 1
ATOM 1368 C CA . SER A 1 173 ? -2.945 -35.422 30.853 1.00 48.22 173 SER A CA 1
ATOM 1369 C C . SER A 1 173 ? -1.778 -35.441 29.857 1.00 48.22 173 SER A C 1
ATOM 1371 O O . SER A 1 173 ? -1.760 -34.602 28.953 1.00 48.22 173 SER A O 1
ATOM 1373 N N . ALA A 1 174 ? -0.855 -36.406 29.936 1.00 47.81 174 ALA A N 1
ATOM 1374 C CA . ALA A 1 174 ? 0.289 -36.443 29.019 1.00 47.81 174 ALA A CA 1
ATOM 1375 C C . ALA A 1 174 ? -0.160 -36.702 27.572 1.00 47.81 174 ALA A C 1
ATOM 1377 O O . ALA A 1 174 ? 0.229 -35.962 26.678 1.00 47.81 174 ALA A O 1
ATOM 1378 N N . SER A 1 175 ? -1.068 -37.660 27.346 1.00 55.78 175 SER A N 1
ATOM 1379 C CA . SER A 1 175 ? -1.547 -38.010 25.999 1.00 55.78 175 SER A CA 1
ATOM 1380 C C . SER A 1 175 ? -2.407 -36.924 25.343 1.00 55.78 175 SER A C 1
ATOM 1382 O O . SER A 1 175 ? -2.345 -36.741 24.130 1.00 55.78 175 SER A O 1
ATOM 1384 N N . LEU A 1 176 ? -3.178 -36.163 26.127 1.00 54.31 176 LEU A N 1
ATOM 1385 C CA . LEU A 1 176 ? -4.088 -35.134 25.616 1.00 54.31 176 LEU A CA 1
ATOM 1386 C C . LEU A 1 176 ? -3.305 -33.874 25.236 1.00 54.31 176 LEU A C 1
ATOM 1388 O O . LEU A 1 176 ? -3.414 -33.411 24.102 1.00 54.31 176 LEU A O 1
ATOM 1392 N N . SER A 1 177 ? -2.420 -33.409 26.123 1.00 53.62 177 SER A N 1
ATOM 1393 C CA . SER A 1 177 ? -1.475 -32.325 25.837 1.00 53.62 177 SER A CA 1
ATOM 1394 C C . SER A 1 177 ? -0.520 -32.691 24.701 1.00 53.62 177 SER A C 1
ATOM 1396 O O . SER A 1 177 ? -0.269 -31.867 23.828 1.00 53.62 177 SER A O 1
ATOM 1398 N N . GLN A 1 178 ? -0.049 -33.941 24.643 1.00 53.28 178 GLN A N 1
ATOM 1399 C CA . GLN A 1 178 ? 0.791 -34.435 23.550 1.00 53.28 178 GLN A CA 1
ATOM 1400 C C . GLN A 1 178 ? 0.012 -34.517 22.230 1.00 53.28 178 GLN A C 1
ATOM 1402 O O . GLN A 1 178 ? 0.556 -34.143 21.196 1.00 53.28 178 GLN A O 1
ATOM 1407 N N . SER A 1 179 ? -1.275 -34.879 22.255 1.00 65.50 179 SER A N 1
ATOM 1408 C CA . SER A 1 179 ? -2.138 -34.850 21.065 1.00 65.50 179 SER A CA 1
ATOM 1409 C C . SER A 1 179 ? -2.451 -33.425 20.581 1.00 65.50 179 SER A C 1
ATOM 1411 O O . SER A 1 179 ? -2.514 -33.189 19.376 1.00 65.50 179 SER A O 1
ATOM 1413 N N . ILE A 1 180 ? -2.599 -32.451 21.490 1.00 65.25 180 ILE A N 1
ATOM 1414 C CA . ILE A 1 180 ? -2.796 -31.029 21.159 1.00 65.25 180 ILE A CA 1
ATOM 1415 C C . ILE A 1 180 ? -1.500 -30.433 20.609 1.00 65.25 180 ILE A C 1
ATOM 1417 O O . ILE A 1 180 ? -1.519 -29.803 19.555 1.00 65.25 180 ILE A O 1
ATOM 1421 N N . ALA A 1 181 ? -0.369 -30.688 21.271 1.00 66.19 181 ALA A N 1
ATOM 1422 C CA . ALA A 1 181 ? 0.947 -30.258 20.815 1.00 66.19 181 ALA A CA 1
ATOM 1423 C C . ALA A 1 181 ? 1.287 -30.860 19.446 1.00 66.19 181 ALA A C 1
ATOM 1425 O O . ALA A 1 181 ? 1.835 -30.170 18.592 1.00 66.19 181 ALA A O 1
ATOM 1426 N N . GLN A 1 182 ? 0.897 -32.112 19.189 1.00 59.94 182 GLN A N 1
ATOM 1427 C CA . GLN A 1 182 ? 1.006 -32.726 17.866 1.00 59.94 182 GLN A CA 1
ATOM 1428 C C . GLN A 1 182 ? 0.131 -32.017 16.830 1.00 59.94 182 GLN A C 1
ATOM 1430 O O . GLN A 1 182 ? 0.622 -31.746 15.740 1.00 59.94 182 GLN A O 1
ATOM 1435 N N . ARG A 1 183 ? -1.122 -31.656 17.144 1.00 62.78 183 ARG A N 1
ATOM 1436 C CA . ARG A 1 183 ? -1.970 -30.873 16.223 1.00 62.78 183 ARG A CA 1
ATOM 1437 C C . ARG A 1 183 ? -1.374 -29.497 15.939 1.00 62.78 183 ARG A C 1
ATOM 1439 O O . ARG A 1 183 ? -1.251 -29.138 14.777 1.00 62.78 183 ARG A O 1
ATOM 1446 N N . MET A 1 184 ? -0.931 -28.776 16.968 1.00 71.75 184 MET A N 1
ATOM 1447 C CA . MET A 1 184 ? -0.250 -27.486 16.815 1.00 71.75 184 MET A CA 1
ATOM 1448 C C . MET A 1 184 ? 1.035 -27.621 15.990 1.00 71.75 184 MET A C 1
ATOM 1450 O O . MET A 1 184 ? 1.271 -26.803 15.111 1.00 71.75 184 MET A O 1
ATOM 1454 N N . LEU A 1 185 ? 1.830 -28.678 16.201 1.00 68.12 185 LEU A N 1
ATOM 1455 C CA . LEU A 1 185 ? 3.018 -28.975 15.397 1.00 68.12 185 LEU A CA 1
ATOM 1456 C C . LEU A 1 185 ? 2.659 -29.222 13.929 1.00 68.12 185 LEU A C 1
ATOM 1458 O O . LEU A 1 185 ? 3.372 -28.744 13.052 1.00 68.12 185 LEU A O 1
ATOM 1462 N N . GLN A 1 186 ? 1.577 -29.952 13.648 1.00 63.19 186 GLN A N 1
ATOM 1463 C CA . GLN A 1 186 ? 1.112 -30.161 12.276 1.00 63.19 186 GLN A CA 1
ATOM 1464 C C . GLN A 1 186 ? 0.590 -28.866 11.652 1.00 63.19 186 GLN A C 1
ATOM 1466 O O . GLN A 1 186 ? 0.924 -28.597 10.505 1.00 63.19 186 GLN A O 1
ATOM 1471 N N . THR A 1 187 ? -0.135 -28.026 12.397 1.00 58.78 187 THR A N 1
ATOM 1472 C CA . THR A 1 187 ? -0.542 -26.691 11.936 1.00 58.78 187 THR A CA 1
ATOM 1473 C C . THR A 1 187 ? 0.674 -25.825 11.638 1.00 58.78 187 THR A C 1
ATOM 1475 O O . THR A 1 187 ? 0.746 -25.2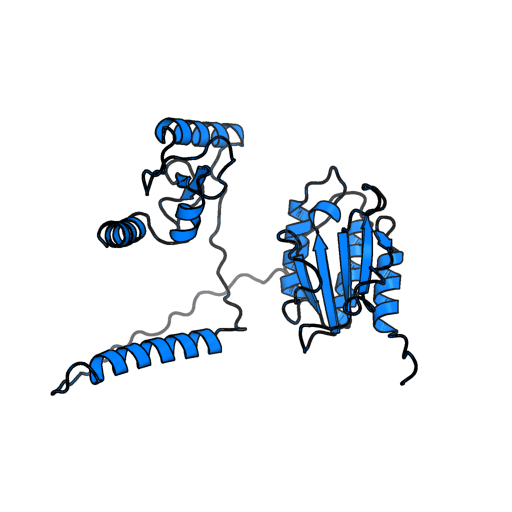54 10.565 1.00 58.78 187 THR A O 1
ATOM 1478 N N . VAL A 1 188 ? 1.671 -25.773 12.527 1.00 66.94 188 VAL A N 1
ATOM 1479 C CA . VAL A 1 188 ? 2.910 -25.015 12.299 1.00 66.94 188 VAL A CA 1
ATOM 1480 C C . VAL A 1 188 ? 3.659 -25.556 11.086 1.00 66.94 188 VAL A C 1
ATOM 1482 O O . VAL A 1 188 ? 4.059 -24.775 10.236 1.00 66.94 188 VAL A O 1
ATOM 1485 N N . LYS A 1 189 ? 3.811 -26.878 10.948 1.00 68.50 189 LYS A N 1
ATOM 1486 C CA . LYS A 1 189 ? 4.449 -27.491 9.774 1.00 68.50 189 LYS A CA 1
ATOM 1487 C C . LYS A 1 189 ? 3.685 -27.201 8.486 1.00 68.50 189 LYS A C 1
ATOM 1489 O O . LYS A 1 189 ? 4.324 -26.890 7.489 1.00 68.50 189 LYS A O 1
ATOM 1494 N N . ALA A 1 190 ? 2.357 -27.268 8.509 1.00 59.59 190 ALA A N 1
ATOM 1495 C CA . ALA A 1 190 ? 1.507 -26.932 7.374 1.00 59.59 190 ALA A CA 1
ATOM 1496 C C . ALA A 1 190 ? 1.622 -25.444 7.022 1.00 59.59 190 ALA A C 1
ATOM 1498 O O . ALA A 1 190 ? 1.878 -25.122 5.871 1.00 59.59 190 ALA A O 1
ATOM 1499 N N . THR A 1 191 ? 1.553 -24.544 8.006 1.00 52.31 191 THR A N 1
ATOM 1500 C CA . THR A 1 191 ? 1.744 -23.099 7.824 1.00 52.31 191 THR A CA 1
ATOM 1501 C C . THR A 1 191 ? 3.150 -22.771 7.320 1.00 52.31 191 THR A C 1
ATOM 1503 O O . THR A 1 191 ? 3.293 -21.936 6.438 1.00 52.31 191 THR A O 1
ATOM 1506 N N . CYS A 1 192 ? 4.198 -23.438 7.813 1.00 64.38 192 CYS A N 1
ATOM 1507 C CA . CYS A 1 192 ? 5.570 -23.274 7.326 1.00 64.38 192 CYS A CA 1
ATOM 1508 C C . CYS A 1 192 ? 5.758 -23.841 5.913 1.00 64.38 192 CYS A C 1
ATOM 1510 O O . CYS A 1 192 ? 6.466 -23.233 5.122 1.00 64.38 192 CYS A O 1
ATOM 1512 N N . ALA A 1 193 ? 5.120 -24.967 5.582 1.00 57.75 193 ALA A N 1
ATOM 1513 C CA . ALA A 1 193 ? 5.121 -25.532 4.232 1.00 57.75 193 ALA A CA 1
ATOM 1514 C C . ALA A 1 193 ? 4.300 -24.682 3.245 1.00 57.75 193 ALA A C 1
ATOM 1516 O O . ALA A 1 193 ? 4.601 -24.647 2.056 1.00 57.75 193 ALA A O 1
ATOM 1517 N N . GLN A 1 194 ? 3.281 -23.979 3.743 1.00 43.97 194 GLN A N 1
ATOM 1518 C CA . GLN A 1 194 ? 2.462 -23.031 2.993 1.00 43.97 194 GLN A CA 1
ATOM 1519 C C . GLN A 1 194 ? 3.086 -21.625 2.948 1.00 43.97 194 GLN A C 1
ATOM 1521 O O . GLN A 1 194 ? 2.716 -20.810 2.106 1.00 43.97 194 GLN A O 1
ATOM 1526 N N . SER A 1 195 ? 4.068 -21.338 3.806 1.00 35.88 195 SER A N 1
ATOM 1527 C CA . SER A 1 195 ? 4.851 -20.105 3.779 1.00 35.88 195 SER A CA 1
ATOM 1528 C C . SER A 1 195 ? 5.671 -20.059 2.488 1.00 35.88 195 SER A C 1
ATOM 1530 O O . SER A 1 195 ? 6.490 -20.937 2.230 1.00 35.88 195 SER A O 1
ATOM 1532 N N . GLY A 1 196 ? 5.407 -19.063 1.643 1.00 40.09 196 GLY A N 1
ATOM 1533 C CA . GLY A 1 196 ? 5.963 -18.969 0.287 1.00 40.09 196 GLY A CA 1
ATOM 1534 C C . GLY A 1 196 ? 5.088 -19.588 -0.810 1.00 40.09 196 GLY A C 1
ATOM 1535 O O . GLY A 1 196 ? 5.401 -19.432 -1.987 1.00 40.09 196 GLY A O 1
ATOM 1536 N N . SER A 1 197 ? 3.969 -20.232 -0.461 1.00 34.16 197 SER A N 1
ATOM 1537 C CA . SER A 1 197 ? 2.955 -20.650 -1.433 1.00 34.16 197 SER A CA 1
ATOM 1538 C C . SER A 1 197 ? 1.979 -19.504 -1.706 1.00 34.16 197 SER A C 1
ATOM 1540 O O . SER A 1 197 ? 1.407 -18.925 -0.784 1.00 34.16 197 SER A O 1
ATOM 1542 N N . GLN A 1 198 ? 1.757 -19.181 -2.979 1.00 41.28 198 GLN A N 1
ATOM 1543 C CA . GLN A 1 198 ? 0.715 -18.240 -3.384 1.00 41.28 198 GLN A CA 1
ATOM 1544 C C . GLN A 1 198 ? -0.661 -18.896 -3.197 1.00 41.28 198 GLN A C 1
ATOM 1546 O O . GLN A 1 198 ? -0.983 -19.887 -3.852 1.00 41.28 198 GLN A O 1
ATOM 1551 N N . SER A 1 199 ? -1.498 -18.356 -2.308 1.00 31.70 199 SER A N 1
ATOM 1552 C CA . SER A 1 199 ? -2.921 -18.693 -2.317 1.00 31.70 199 SER A CA 1
ATOM 1553 C C . SER A 1 199 ? -3.572 -17.964 -3.489 1.00 31.70 199 SER A C 1
ATOM 1555 O O . SER A 1 199 ? -3.672 -16.736 -3.470 1.00 31.70 199 SER A O 1
ATOM 1557 N N . VAL A 1 200 ? -4.042 -18.702 -4.495 1.00 34.66 200 VAL A N 1
ATOM 1558 C CA . VAL A 1 200 ? -4.986 -18.157 -5.478 1.00 34.66 200 VAL A CA 1
ATOM 1559 C C . VAL A 1 200 ? -6.304 -17.925 -4.743 1.00 34.66 200 VAL A C 1
ATOM 1561 O O . VAL A 1 200 ? -7.145 -18.815 -4.633 1.00 34.66 200 VAL A O 1
ATOM 1564 N N . VAL A 1 201 ? -6.469 -16.735 -4.166 1.00 36.34 201 VAL A N 1
ATOM 1565 C CA . VAL A 1 201 ? -7.773 -16.305 -3.670 1.00 36.34 201 VAL A CA 1
ATOM 1566 C C . VAL A 1 201 ? -8.559 -15.920 -4.910 1.00 36.34 201 VAL A C 1
ATOM 1568 O O . VAL A 1 201 ? -8.248 -14.920 -5.555 1.00 36.34 201 VAL A O 1
ATOM 1571 N N . VAL A 1 202 ? -9.560 -16.719 -5.276 1.00 33.81 202 VAL A N 1
ATOM 1572 C CA . VAL A 1 202 ? -10.544 -16.283 -6.268 1.00 33.81 202 VAL A CA 1
ATOM 1573 C C . VAL A 1 202 ? -11.149 -15.000 -5.713 1.00 33.81 202 VAL A C 1
ATOM 1575 O O . VAL A 1 202 ? -11.832 -15.027 -4.685 1.00 33.81 202 VAL A O 1
ATOM 1578 N N . ALA A 1 203 ? -10.824 -13.864 -6.331 1.00 40.47 203 ALA A N 1
ATOM 1579 C CA . ALA A 1 203 ? -11.360 -12.583 -5.920 1.00 40.47 203 ALA A CA 1
ATOM 1580 C C . ALA A 1 203 ? -12.885 -12.695 -5.977 1.00 40.47 203 ALA A C 1
ATOM 1582 O O . ALA A 1 203 ? -13.467 -12.841 -7.052 1.00 40.47 203 ALA A O 1
ATOM 1583 N N . LYS A 1 204 ? -13.536 -12.683 -4.808 1.00 43.81 204 LYS A N 1
ATOM 1584 C CA . LYS A 1 204 ? -14.995 -12.597 -4.751 1.00 43.81 204 LYS A CA 1
ATOM 1585 C C . LYS A 1 204 ? -15.379 -11.339 -5.526 1.00 43.81 204 LYS A C 1
ATOM 1587 O O . LYS A 1 204 ? -14.810 -10.279 -5.258 1.00 43.81 204 LYS A O 1
ATOM 1592 N N . ASN A 1 205 ? -16.299 -11.458 -6.482 1.00 40.62 205 ASN A N 1
ATOM 1593 C CA . ASN A 1 205 ? -16.843 -10.295 -7.172 1.00 40.62 205 ASN A CA 1
ATOM 1594 C C . ASN A 1 205 ? -17.385 -9.336 -6.098 1.00 40.62 205 ASN A C 1
ATOM 1596 O O . ASN A 1 205 ? -18.177 -9.737 -5.247 1.00 40.62 205 ASN A O 1
ATOM 1600 N N . LYS A 1 206 ? -16.882 -8.105 -6.051 1.00 45.31 206 LYS A N 1
ATOM 1601 C CA . LYS A 1 206 ? -17.328 -7.079 -5.105 1.00 45.31 206 LYS A CA 1
ATOM 1602 C C . LYS A 1 206 ? -17.980 -5.986 -5.929 1.00 45.31 206 LYS A C 1
ATOM 1604 O O . LYS A 1 206 ? -17.306 -5.071 -6.386 1.00 45.31 206 LYS A O 1
ATOM 1609 N N . GLU A 1 207 ? -19.278 -6.126 -6.149 1.00 51.72 207 GLU A N 1
ATOM 1610 C CA . GLU A 1 207 ? -20.058 -5.135 -6.879 1.00 51.72 207 GLU A CA 1
ATOM 1611 C C . GLU A 1 207 ? -20.349 -3.938 -5.974 1.00 51.72 207 GLU A C 1
ATOM 1613 O O . GLU A 1 207 ? -20.709 -4.096 -4.805 1.00 51.72 207 GLU A O 1
ATOM 1618 N N . TRP A 1 208 ? -20.181 -2.738 -6.524 1.00 61.78 208 TRP A N 1
ATOM 1619 C CA . TRP A 1 208 ? -20.719 -1.519 -5.941 1.00 61.78 208 TRP A CA 1
ATOM 1620 C C . TRP A 1 208 ? -22.220 -1.497 -6.228 1.00 61.78 208 TRP A C 1
ATOM 1622 O O . TRP A 1 208 ? -22.622 -1.386 -7.383 1.00 61.78 208 TRP A O 1
ATOM 1632 N N . ARG A 1 209 ? -23.040 -1.675 -5.189 1.00 74.00 209 ARG A N 1
ATOM 1633 C CA . ARG A 1 209 ? -24.507 -1.754 -5.300 1.00 74.00 209 ARG A CA 1
ATOM 1634 C C . ARG A 1 209 ? -25.212 -0.525 -4.728 1.00 74.00 209 ARG A C 1
ATOM 1636 O O . ARG A 1 209 ? -26.362 -0.611 -4.311 1.00 74.00 209 ARG A O 1
ATOM 1643 N N . PHE A 1 210 ? -24.509 0.602 -4.691 1.00 74.56 210 PHE A N 1
ATOM 1644 C CA . PHE A 1 210 ? -25.117 1.904 -4.438 1.00 74.56 210 PHE A CA 1
ATOM 1645 C C . PHE A 1 210 ? -25.392 2.583 -5.775 1.00 74.56 210 PHE A C 1
ATOM 1647 O O . PHE A 1 210 ? -24.655 2.380 -6.740 1.00 74.56 210 PHE A O 1
ATOM 1654 N N . GLU A 1 211 ? -26.465 3.363 -5.818 1.00 72.12 211 GLU A N 1
ATOM 1655 C CA . GLU A 1 211 ? -26.888 4.083 -7.025 1.00 72.12 211 GLU A CA 1
ATOM 1656 C C . GLU A 1 211 ? -25.847 5.141 -7.414 1.00 72.12 211 GLU A C 1
ATOM 1658 O O . GLU A 1 211 ? -25.451 5.228 -8.574 1.00 72.12 211 GLU A O 1
ATOM 1663 N N . ASP A 1 212 ? -25.336 5.861 -6.418 1.00 66.44 212 ASP A N 1
ATOM 1664 C CA . ASP A 1 212 ? -24.272 6.853 -6.517 1.00 66.44 212 ASP A CA 1
ATOM 1665 C C . ASP A 1 212 ? -23.632 7.093 -5.131 1.00 66.44 212 ASP A C 1
ATOM 1667 O O . ASP A 1 212 ? -23.941 6.412 -4.141 1.00 66.44 212 ASP A O 1
ATOM 1671 N N . ASP A 1 213 ? -22.706 8.051 -5.065 1.00 70.00 213 ASP A N 1
ATOM 1672 C CA . ASP A 1 213 ? -22.029 8.441 -3.828 1.00 70.00 213 ASP A CA 1
ATOM 1673 C C . ASP A 1 213 ? -22.994 9.090 -2.812 1.00 70.00 213 ASP A C 1
ATOM 1675 O O . ASP A 1 213 ? -22.807 8.923 -1.605 1.00 70.00 213 ASP A O 1
ATOM 1679 N N . GLU A 1 214 ? -24.049 9.783 -3.260 1.00 70.81 214 GLU A N 1
ATOM 1680 C CA . GLU A 1 214 ? -25.039 10.411 -2.370 1.00 70.81 214 GLU A CA 1
ATOM 1681 C C . GLU A 1 214 ? -25.888 9.356 -1.653 1.00 70.81 214 GLU A C 1
ATOM 1683 O O . GLU A 1 214 ? -26.084 9.431 -0.435 1.00 70.81 214 GLU A O 1
ATOM 1688 N N . HIS A 1 215 ? -26.324 8.321 -2.373 1.00 79.69 215 HIS A N 1
ATOM 1689 C CA . HIS A 1 215 ? -27.020 7.175 -1.801 1.00 79.69 215 HIS A CA 1
ATOM 1690 C C . HIS A 1 215 ? -26.125 6.443 -0.789 1.00 79.69 215 HIS A C 1
ATOM 1692 O O . HIS A 1 215 ? -26.578 6.116 0.312 1.00 79.69 215 HIS A O 1
ATOM 1698 N N . PHE A 1 216 ? -24.838 6.244 -1.094 1.00 81.62 216 PHE A N 1
ATOM 1699 C CA . PHE A 1 216 ? -23.897 5.662 -0.133 1.00 81.62 216 PHE A CA 1
ATOM 1700 C C . PHE A 1 216 ? -23.786 6.499 1.151 1.00 81.62 216 PHE A C 1
ATOM 1702 O O . PHE A 1 216 ? -23.923 5.956 2.251 1.00 81.62 216 PHE A O 1
ATOM 1709 N N . LEU A 1 217 ? -23.578 7.814 1.028 1.00 70.12 217 LEU A N 1
ATOM 1710 C CA . LEU A 1 217 ? -23.488 8.719 2.177 1.00 70.12 217 LEU A CA 1
ATOM 1711 C C . LEU A 1 217 ? -24.778 8.715 3.006 1.00 70.12 217 LEU A C 1
ATOM 1713 O O . LEU A 1 217 ? -24.708 8.668 4.232 1.00 70.12 217 LEU A O 1
ATOM 1717 N N . SER A 1 218 ? -25.945 8.701 2.357 1.00 76.31 218 SER A N 1
ATOM 1718 C CA . SER A 1 218 ? -27.246 8.607 3.027 1.00 76.31 218 SER A CA 1
ATOM 1719 C C . SER A 1 218 ? -27.369 7.330 3.867 1.00 76.31 218 SER A C 1
ATOM 1721 O O . SER A 1 218 ? -27.714 7.392 5.049 1.00 76.31 218 SER A O 1
ATOM 1723 N N . VAL A 1 219 ? -26.995 6.176 3.300 1.00 80.94 219 VAL A N 1
ATOM 1724 C CA . VAL A 1 219 ? -27.007 4.889 4.013 1.00 80.94 219 VAL A CA 1
ATOM 1725 C C . VAL A 1 219 ? -26.032 4.898 5.190 1.00 80.94 219 VAL A C 1
ATOM 1727 O O . VAL A 1 219 ? -26.389 4.458 6.282 1.00 80.94 219 VAL A O 1
ATOM 1730 N N . VAL A 1 220 ? -24.810 5.403 5.002 1.00 84.50 220 VAL A N 1
ATOM 1731 C CA . VAL A 1 220 ? -23.808 5.461 6.077 1.00 84.50 220 VAL A CA 1
ATOM 1732 C C . VAL A 1 220 ? -24.236 6.413 7.194 1.00 84.50 220 VAL A C 1
ATOM 1734 O O . VAL A 1 220 ? -24.094 6.055 8.361 1.00 84.50 220 VAL A O 1
ATOM 1737 N N . ASN A 1 221 ? -24.811 7.573 6.871 1.00 81.19 221 ASN A N 1
ATOM 1738 C CA . ASN A 1 221 ? -25.335 8.509 7.869 1.00 81.19 221 ASN A CA 1
ATOM 1739 C C . ASN A 1 221 ? -26.473 7.880 8.679 1.00 81.19 221 ASN A C 1
ATOM 1741 O O . ASN A 1 221 ? -26.428 7.908 9.905 1.00 81.19 221 ASN A O 1
ATOM 1745 N N . ALA A 1 222 ? -27.422 7.207 8.022 1.00 85.31 222 ALA A N 1
ATOM 1746 C CA . ALA A 1 222 ? -28.489 6.490 8.718 1.00 85.31 222 ALA A CA 1
ATOM 1747 C C . ALA A 1 222 ? -27.944 5.394 9.655 1.00 85.31 222 ALA A C 1
ATOM 1749 O O . ALA A 1 222 ? -28.462 5.195 10.755 1.00 85.31 222 ALA A O 1
ATOM 1750 N N . LEU A 1 223 ? -26.876 4.696 9.252 1.00 88.50 223 LEU A N 1
ATOM 1751 C CA . LEU A 1 223 ? -26.209 3.703 10.097 1.00 88.50 223 LEU A CA 1
ATOM 1752 C C . LEU A 1 223 ? -25.465 4.338 11.280 1.00 88.50 223 LEU A C 1
ATOM 1754 O O . LEU A 1 223 ? -25.470 3.760 12.365 1.00 88.50 223 LEU A O 1
ATOM 1758 N N . LEU A 1 224 ? -24.830 5.497 11.092 1.00 85.94 224 LEU A N 1
ATOM 1759 C CA . LEU A 1 224 ? -24.180 6.253 12.169 1.00 85.94 224 LEU A CA 1
ATOM 1760 C C . LEU A 1 224 ? -25.208 6.756 13.191 1.00 85.94 224 LEU A C 1
ATOM 1762 O O . LEU A 1 224 ? -25.001 6.582 14.394 1.00 85.94 224 LEU A O 1
ATOM 1766 N N . ASP A 1 225 ? -26.338 7.283 12.718 1.00 85.50 225 ASP A N 1
ATOM 1767 C CA . ASP A 1 225 ? -27.453 7.723 13.561 1.00 85.50 225 ASP A CA 1
ATOM 1768 C C . ASP A 1 225 ? -28.053 6.548 14.341 1.00 85.50 225 ASP A C 1
ATOM 1770 O O . ASP A 1 225 ? -28.266 6.638 15.551 1.00 85.50 225 ASP A O 1
ATOM 1774 N N . GLN A 1 226 ? -28.264 5.407 13.676 1.00 88.12 226 GLN A N 1
ATOM 1775 C CA . GLN A 1 226 ? -28.755 4.186 14.315 1.00 88.12 226 GLN A CA 1
ATOM 1776 C C . GLN A 1 226 ? -27.761 3.622 15.340 1.00 88.12 226 GLN A C 1
ATOM 1778 O O . GLN A 1 226 ? -28.173 3.072 16.363 1.00 88.12 226 GLN A O 1
ATOM 1783 N N . ALA A 1 227 ? -26.459 3.729 15.069 1.00 87.44 227 ALA A N 1
ATOM 1784 C CA . ALA A 1 227 ? -25.409 3.261 15.964 1.00 87.44 227 ALA A CA 1
ATOM 1785 C C . ALA A 1 227 ? -25.324 4.093 17.252 1.00 87.44 227 ALA A C 1
ATOM 1787 O O . ALA A 1 227 ? -24.831 3.583 18.256 1.00 87.44 227 ALA A O 1
ATOM 1788 N N . GLN A 1 228 ? -25.792 5.350 17.237 1.00 91.50 228 GLN A N 1
ATOM 1789 C CA . GLN A 1 228 ? -25.796 6.260 18.392 1.00 91.50 228 GLN A CA 1
ATOM 1790 C C . GLN A 1 228 ? -24.430 6.335 19.099 1.00 91.50 228 GLN A C 1
ATOM 1792 O O . GLN A 1 228 ? -24.337 6.302 20.325 1.00 91.50 228 GLN A O 1
ATOM 1797 N N . GLY A 1 229 ? -23.348 6.379 18.316 1.00 90.19 229 GLY A N 1
ATOM 1798 C CA . GLY A 1 229 ? -21.982 6.418 18.844 1.00 90.19 229 GLY A CA 1
ATOM 1799 C C . GLY A 1 229 ? -21.496 5.104 19.467 1.00 90.19 229 GLY A C 1
ATOM 1800 O O . GLY A 1 229 ? -20.491 5.110 20.169 1.00 90.19 229 GLY A O 1
ATOM 1801 N N . GLN A 1 230 ? -22.158 3.971 19.224 1.00 96.38 230 GLN A N 1
ATOM 1802 C CA . GLN A 1 230 ? -21.746 2.662 19.732 1.00 96.38 230 GLN A CA 1
ATOM 1803 C C . GLN A 1 230 ? -21.410 1.678 18.613 1.00 96.38 230 GLN A C 1
ATOM 1805 O O . GLN A 1 230 ? -22.052 1.624 17.568 1.00 96.38 230 GLN A O 1
ATOM 1810 N N . CYS A 1 231 ? -20.419 0.827 18.860 1.00 96.19 231 CYS A N 1
ATOM 1811 C CA . CYS A 1 231 ? -20.108 -0.298 17.987 1.00 96.19 231 CYS A CA 1
ATOM 1812 C C . CYS A 1 231 ? -21.272 -1.301 17.964 1.00 96.19 231 CYS A C 1
ATOM 1814 O O . CYS A 1 231 ? -21.682 -1.792 19.018 1.00 96.19 231 CYS A O 1
ATOM 1816 N N . ALA A 1 232 ? -21.751 -1.683 16.778 1.00 95.75 232 ALA A N 1
ATOM 1817 C CA . ALA A 1 232 ? -22.888 -2.593 16.629 1.00 95.75 232 ALA A CA 1
ATOM 1818 C C . ALA A 1 232 ? -22.677 -3.965 17.305 1.00 95.75 232 ALA A C 1
ATOM 1820 O O . ALA A 1 232 ? -23.602 -4.501 17.918 1.00 95.75 232 ALA A O 1
ATOM 1821 N N . LEU A 1 233 ? -21.452 -4.504 17.254 1.00 95.06 233 LEU A N 1
ATOM 1822 C CA . LEU A 1 233 ? -21.128 -5.829 17.795 1.00 95.06 233 LEU A CA 1
ATOM 1823 C C . LEU A 1 233 ? -20.708 -5.775 19.266 1.00 95.06 233 LEU A C 1
ATOM 1825 O O . LEU A 1 233 ? -21.249 -6.486 20.111 1.00 95.06 233 LEU A O 1
ATOM 1829 N N . SER A 1 234 ? -19.737 -4.922 19.596 1.00 95.00 234 SER A N 1
ATOM 1830 C CA . SER A 1 234 ? -19.170 -4.875 20.946 1.00 95.00 234 SER A CA 1
ATOM 1831 C C . SER A 1 234 ? -19.868 -3.883 21.872 1.00 95.00 234 SER A C 1
ATOM 1833 O O . SER A 1 234 ? -19.631 -3.931 23.073 1.00 95.00 234 SER A O 1
ATOM 1835 N N . ARG A 1 235 ? -20.712 -2.975 21.379 1.00 95.25 235 ARG A N 1
ATOM 1836 C CA . ARG A 1 235 ? -21.305 -1.890 22.186 1.00 95.25 235 ARG A CA 1
ATOM 1837 C C . ARG A 1 235 ? -20.288 -0.959 22.854 1.00 95.25 235 ARG A C 1
ATOM 1839 O O . ARG A 1 235 ? -20.671 -0.160 23.699 1.00 95.25 235 ARG A O 1
ATOM 1846 N N . VAL A 1 236 ? -19.005 -1.046 22.487 1.00 95.25 236 VAL A N 1
ATOM 1847 C CA . VAL A 1 236 ? -18.008 -0.068 22.933 1.00 95.25 236 VAL A CA 1
ATOM 1848 C C . VAL A 1 236 ? -18.354 1.293 22.337 1.00 95.25 236 VAL A C 1
ATOM 1850 O O . VAL A 1 236 ? -18.833 1.364 21.201 1.00 95.25 236 VAL A O 1
ATOM 1853 N N . GLU A 1 237 ? -18.113 2.348 23.102 1.00 96.50 237 GLU A N 1
ATOM 1854 C CA . GLU A 1 237 ? -18.273 3.717 22.630 1.00 96.50 237 GLU A CA 1
ATOM 1855 C C . GLU A 1 237 ? -17.272 4.007 21.507 1.00 96.50 237 GLU A C 1
ATOM 1857 O O . GLU A 1 237 ? -16.086 3.670 21.596 1.00 96.50 237 GLU A O 1
ATOM 1862 N N . LEU A 1 238 ? -17.780 4.591 20.429 1.00 93.19 238 LEU A N 1
ATOM 1863 C CA . LEU A 1 238 ? -17.007 4.974 19.264 1.00 93.19 238 LEU A CA 1
ATOM 1864 C C . LEU A 1 238 ? -16.416 6.358 19.468 1.00 93.19 238 LEU A C 1
ATOM 1866 O O . LEU A 1 238 ? -17.062 7.274 19.972 1.00 93.19 238 LEU A O 1
ATOM 1870 N N . ASP A 1 239 ? -15.187 6.522 19.003 1.00 90.12 239 ASP A N 1
ATOM 1871 C CA . ASP A 1 239 ? -14.534 7.816 18.989 1.00 90.12 239 ASP A CA 1
ATOM 1872 C C . ASP A 1 239 ? -14.799 8.543 17.668 1.00 90.12 239 ASP A C 1
ATOM 1874 O O . ASP A 1 239 ? -14.122 8.308 16.663 1.00 90.12 239 ASP A O 1
ATOM 1878 N N . LEU A 1 240 ? -15.791 9.436 17.687 1.00 84.31 240 LEU A N 1
ATOM 1879 C CA . LEU A 1 240 ? -16.153 10.276 16.542 1.00 84.31 240 LEU A CA 1
ATOM 1880 C C . LEU A 1 240 ? -15.186 11.453 16.325 1.00 84.31 240 LEU A C 1
ATOM 1882 O O . LEU A 1 240 ? -15.236 12.087 15.275 1.00 84.31 240 LEU A O 1
ATOM 1886 N N . THR A 1 241 ? -14.309 11.746 17.291 1.00 84.00 241 THR A N 1
ATOM 1887 C CA . THR A 1 241 ? -13.317 12.832 17.192 1.00 84.00 241 THR A CA 1
ATOM 1888 C C . THR A 1 241 ? -12.080 12.413 16.396 1.00 84.00 241 THR A C 1
ATOM 1890 O O . THR A 1 241 ? -11.403 13.254 15.809 1.00 84.00 241 THR A O 1
ATOM 1893 N N . GLY A 1 242 ? -11.800 11.105 16.346 1.00 77.44 242 GLY A N 1
ATOM 1894 C CA . GLY A 1 242 ? -10.628 10.538 15.675 1.00 77.44 242 GLY A CA 1
ATOM 1895 C C . GLY A 1 242 ? -9.361 10.477 16.536 1.00 77.44 242 GLY A C 1
ATOM 1896 O O . GLY A 1 242 ? -8.317 10.060 16.037 1.00 77.44 242 GLY A O 1
ATOM 1897 N N . GLU A 1 243 ? -9.431 10.839 17.820 1.00 83.62 243 GLU A N 1
ATOM 1898 C CA . GLU A 1 243 ? -8.279 10.843 18.735 1.00 83.62 243 GLU A CA 1
ATOM 1899 C C . GLU A 1 243 ? -7.792 9.438 19.116 1.00 83.62 243 GLU A C 1
ATOM 1901 O O . GLU A 1 243 ? -6.602 9.229 19.361 1.00 83.62 243 GLU A O 1
ATOM 1906 N N . ARG A 1 244 ? -8.697 8.454 19.147 1.00 86.25 244 ARG A N 1
ATOM 1907 C CA . ARG A 1 244 ? -8.414 7.041 19.433 1.00 86.25 244 ARG A CA 1
ATOM 1908 C C . ARG A 1 244 ? -8.686 6.209 18.178 1.00 86.25 244 ARG A C 1
ATOM 1910 O O . ARG A 1 244 ? -9.786 5.669 18.036 1.00 86.25 244 ARG A O 1
ATOM 1917 N N . PRO A 1 245 ? -7.683 6.018 17.296 1.00 82.88 245 PRO A N 1
ATOM 1918 C CA . PRO A 1 245 ? -7.869 5.397 15.980 1.00 82.88 245 PRO A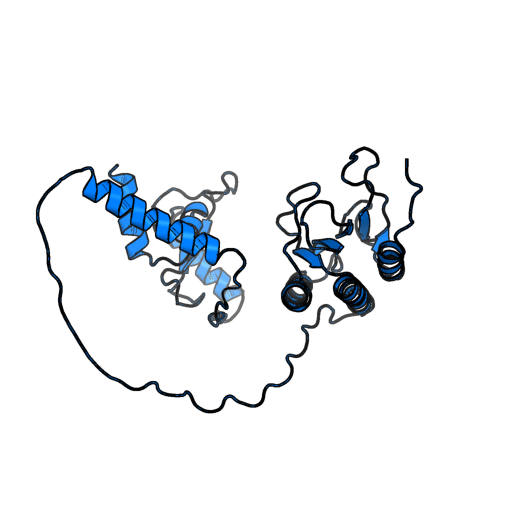 CA 1
ATOM 1919 C C . PRO A 1 245 ? -8.511 4.009 16.016 1.00 82.88 245 PRO A C 1
ATOM 1921 O O . PRO A 1 245 ? -9.191 3.593 15.082 1.00 82.88 245 PRO A O 1
ATOM 1924 N N . GLU A 1 246 ? -8.281 3.258 17.091 1.00 91.62 246 GLU A N 1
ATOM 1925 C CA . GLU A 1 246 ? -8.822 1.910 17.243 1.00 91.62 246 GLU A CA 1
ATOM 1926 C C . GLU A 1 246 ? -10.306 1.906 17.639 1.00 91.62 246 GLU A C 1
ATOM 1928 O O . GLU A 1 246 ? -11.020 0.966 17.285 1.00 91.62 246 GLU A O 1
ATOM 1933 N N . LEU A 1 247 ? -10.788 2.969 18.292 1.00 91.00 247 LEU A N 1
ATOM 1934 C CA . LEU A 1 247 ? -12.199 3.181 18.633 1.00 91.00 247 LEU A CA 1
ATOM 1935 C C . LEU A 1 247 ? -12.959 3.979 17.569 1.00 91.00 247 LEU A C 1
ATOM 1937 O O . LEU A 1 247 ? -14.173 4.137 17.686 1.00 91.00 247 LEU A O 1
ATOM 1941 N N . SER A 1 248 ? -12.283 4.463 16.528 1.00 91.56 248 SER A N 1
ATOM 1942 C CA . SER A 1 248 ? -12.943 5.181 15.443 1.00 91.56 248 SER A CA 1
ATOM 1943 C C . SER A 1 248 ? -13.961 4.295 14.706 1.00 91.56 248 SER A C 1
ATOM 1945 O O . SER A 1 248 ? -13.726 3.085 14.554 1.00 91.56 248 SER A O 1
ATOM 1947 N N . PRO A 1 249 ? -15.071 4.882 14.216 1.00 91.00 249 PRO A N 1
ATOM 1948 C CA . PRO A 1 249 ? -16.043 4.184 13.387 1.00 91.00 249 PRO A CA 1
ATOM 1949 C C . PRO A 1 249 ? -15.393 3.542 12.162 1.00 91.00 249 PRO A C 1
ATOM 1951 O O . PRO A 1 249 ? -14.553 4.130 11.482 1.00 91.00 249 PRO A O 1
ATOM 1954 N N . SER A 1 250 ? -15.813 2.323 11.861 1.00 92.38 250 SER A N 1
ATOM 1955 C CA . SER A 1 250 ? -15.388 1.552 10.705 1.00 92.38 250 SER A CA 1
ATOM 1956 C C . SER A 1 250 ? -16.598 0.851 10.104 1.00 92.38 250 SER A C 1
ATOM 1958 O O . SER A 1 250 ? -17.473 0.370 10.825 1.00 92.38 250 SER A O 1
ATOM 1960 N N . LEU A 1 251 ? -16.643 0.804 8.774 1.00 90.94 251 LEU A N 1
ATOM 1961 C CA . LEU A 1 251 ? -17.717 0.158 8.035 1.00 90.94 251 LEU A CA 1
ATOM 1962 C C . LEU A 1 251 ? -17.427 -1.343 7.907 1.00 90.94 251 LEU A C 1
ATOM 1964 O O . LEU A 1 251 ? -16.429 -1.738 7.296 1.00 90.94 251 LEU A O 1
ATOM 1968 N N . ASP A 1 252 ? -18.302 -2.168 8.476 1.00 92.44 252 ASP A N 1
ATOM 1969 C CA . ASP A 1 252 ? -18.218 -3.630 8.453 1.00 92.44 252 ASP A CA 1
ATOM 1970 C C . ASP A 1 252 ? -19.394 -4.251 7.689 1.00 92.44 252 ASP A C 1
ATOM 1972 O O . ASP A 1 252 ? -20.471 -3.659 7.570 1.00 92.44 252 ASP A O 1
ATOM 1976 N N . ARG A 1 253 ? -19.171 -5.460 7.165 1.00 89.81 253 ARG A N 1
ATOM 1977 C CA . ARG A 1 253 ? -20.200 -6.281 6.530 1.00 89.81 253 ARG A CA 1
ATOM 1978 C C . ARG A 1 253 ? -20.685 -7.328 7.526 1.00 89.81 253 ARG A C 1
ATOM 1980 O O . ARG A 1 253 ? -19.899 -8.177 7.950 1.00 89.81 253 ARG A O 1
ATOM 1987 N N . LYS A 1 254 ? -21.992 -7.333 7.797 1.00 88.06 254 LYS A N 1
ATOM 1988 C CA . LYS A 1 254 ? -22.646 -8.356 8.633 1.00 88.06 254 LYS A CA 1
ATOM 1989 C C . LYS A 1 254 ? -22.348 -9.752 8.088 1.00 88.06 254 LYS A C 1
ATOM 1991 O O . LYS A 1 254 ? -21.822 -10.625 8.777 1.00 88.06 254 LYS A O 1
ATOM 1996 N N . ARG A 1 255 ? -22.584 -9.923 6.783 1.00 83.19 255 ARG A N 1
ATOM 1997 C CA . ARG A 1 255 ? -22.227 -11.126 6.028 1.00 83.19 255 ARG A CA 1
ATOM 1998 C C . ARG A 1 255 ? -20.971 -10.876 5.202 1.00 83.19 255 ARG A C 1
ATOM 2000 O O . ARG A 1 255 ? -20.974 -10.064 4.272 1.00 83.19 255 ARG A O 1
ATOM 2007 N N . SER A 1 256 ? -19.889 -11.568 5.552 1.00 76.69 256 SER A N 1
ATOM 2008 C CA . SER A 1 256 ? -18.559 -11.407 4.946 1.00 76.69 256 SER A CA 1
ATOM 2009 C C . SER A 1 256 ? -18.452 -11.974 3.523 1.00 76.69 256 SER A C 1
ATOM 2011 O O . SER A 1 256 ? -17.556 -11.587 2.760 1.00 76.69 256 SER A O 1
ATOM 2013 N N . ASP A 1 257 ? -19.364 -12.869 3.148 1.00 72.81 257 ASP A N 1
ATOM 2014 C CA . ASP A 1 257 ? -19.558 -13.410 1.804 1.00 72.81 257 ASP A CA 1
ATOM 2015 C C . ASP A 1 257 ? -20.409 -12.504 0.898 1.00 72.81 257 ASP A C 1
ATOM 2017 O O . ASP A 1 257 ? -20.309 -12.626 -0.321 1.00 72.81 257 ASP A O 1
ATOM 2021 N N . GLY A 1 258 ? -21.157 -11.555 1.470 1.00 72.88 258 GLY A N 1
ATOM 2022 C CA . GLY A 1 258 ? -21.929 -10.545 0.746 1.00 72.88 258 GLY A CA 1
ATOM 2023 C C . GLY A 1 258 ? -21.127 -9.313 0.292 1.00 72.88 258 GLY A C 1
ATOM 2024 O O . GLY A 1 258 ? -19.954 -9.111 0.644 1.00 72.88 258 GLY A O 1
ATOM 2025 N N . HIS A 1 259 ? -21.792 -8.453 -0.487 1.00 77.25 259 HIS A N 1
ATOM 2026 C CA . HIS A 1 259 ? -21.232 -7.205 -1.020 1.00 77.25 259 HIS A CA 1
ATOM 2027 C C . HIS A 1 259 ? -21.387 -6.026 -0.045 1.00 77.25 259 HIS A C 1
ATOM 2029 O O . HIS A 1 259 ? -22.025 -6.138 1.006 1.00 77.25 259 HIS A O 1
ATOM 2035 N N . TYR A 1 260 ? -20.782 -4.887 -0.397 1.00 75.62 260 TYR A N 1
ATOM 2036 C CA . TYR A 1 260 ? -21.109 -3.603 0.220 1.00 75.62 260 TYR A CA 1
ATOM 2037 C C . TYR A 1 260 ? -22.416 -3.114 -0.402 1.00 75.62 260 TYR A C 1
ATOM 2039 O O . TYR A 1 260 ? -22.420 -2.578 -1.506 1.00 75.62 260 TYR A O 1
ATOM 2047 N N . GLU A 1 261 ? -23.521 -3.373 0.286 1.00 81.62 261 GLU A N 1
ATOM 2048 C CA . GLU A 1 261 ? -24.869 -3.062 -0.184 1.00 81.62 261 GLU A CA 1
ATOM 2049 C C . GLU A 1 261 ? -25.749 -2.604 0.987 1.00 81.62 261 GLU A C 1
ATOM 2051 O O . GLU A 1 261 ? -25.487 -2.991 2.139 1.00 81.62 261 GLU A O 1
ATOM 2056 N N . PRO A 1 262 ? -26.795 -1.801 0.722 1.00 81.31 262 PRO A N 1
ATOM 2057 C CA . PRO A 1 262 ? -27.775 -1.444 1.738 1.00 81.31 262 PRO A CA 1
ATOM 2058 C C . PRO A 1 262 ? -28.295 -2.690 2.473 1.00 81.31 262 PRO A C 1
ATOM 2060 O O . PRO A 1 262 ? -28.609 -3.713 1.870 1.00 81.31 262 PRO A O 1
ATOM 2063 N N . GLY A 1 263 ? -28.346 -2.629 3.804 1.00 85.75 263 GLY A N 1
ATOM 2064 C CA . GLY A 1 263 ? -28.804 -3.736 4.655 1.00 85.75 263 GLY A CA 1
ATOM 2065 C C . GLY A 1 263 ? -27.724 -4.739 5.087 1.00 85.75 263 GLY A C 1
ATOM 2066 O O . GLY A 1 263 ? -27.861 -5.318 6.169 1.00 85.75 263 GLY A O 1
ATOM 2067 N N . ASN A 1 264 ? -26.621 -4.893 4.339 1.00 90.50 264 ASN A N 1
ATOM 2068 C CA . ASN A 1 264 ? -25.495 -5.759 4.735 1.00 90.50 264 ASN A CA 1
ATOM 2069 C C . ASN A 1 264 ? -24.385 -5.021 5.509 1.00 90.50 264 ASN A C 1
ATOM 2071 O O . ASN A 1 264 ? -23.392 -5.629 5.901 1.00 90.50 264 ASN A O 1
ATOM 2075 N N . LEU A 1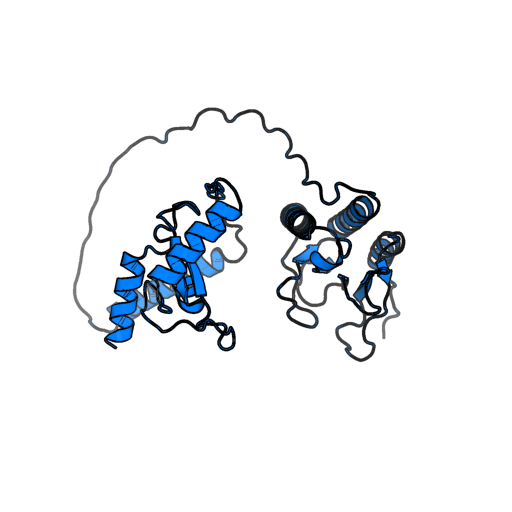 265 ? -24.538 -3.717 5.735 1.00 90.31 265 LEU A N 1
ATOM 2076 C CA . LEU A 1 265 ? -23.544 -2.886 6.410 1.00 90.31 265 LEU A CA 1
ATOM 2077 C C . LEU A 1 265 ? -23.907 -2.586 7.865 1.00 90.31 265 LEU A C 1
ATOM 2079 O O . LEU A 1 265 ? -25.081 -2.581 8.246 1.00 90.31 265 LEU A O 1
ATOM 2083 N N . GLN A 1 266 ? -22.877 -2.331 8.669 1.00 94.62 266 GLN A N 1
ATOM 2084 C CA . GLN A 1 266 ? -22.980 -1.867 10.050 1.00 94.62 266 GLN A CA 1
ATOM 2085 C C . GLN A 1 266 ? -21.764 -1.025 10.452 1.00 94.62 266 GLN A C 1
ATOM 2087 O O . GLN A 1 266 ? -20.693 -1.137 9.851 1.00 94.62 266 GLN A O 1
ATOM 2092 N N . ILE A 1 267 ? -21.926 -0.200 11.491 1.00 95.44 267 ILE A N 1
ATOM 2093 C CA . ILE A 1 267 ? -20.832 0.576 12.082 1.00 95.44 267 ILE A CA 1
ATOM 2094 C C . ILE A 1 267 ? -20.256 -0.179 13.278 1.00 95.44 267 ILE A C 1
ATOM 2096 O O . ILE A 1 267 ? -20.963 -0.524 14.226 1.00 95.44 267 ILE A O 1
ATOM 2100 N N . VAL A 1 268 ? -18.949 -0.409 13.251 1.00 95.88 268 VAL A N 1
ATOM 2101 C CA . VAL A 1 268 ? -18.197 -1.045 14.339 1.00 95.88 268 VAL A CA 1
ATOM 2102 C C . VAL A 1 268 ? -16.948 -0.233 14.669 1.00 95.88 268 VAL A C 1
ATOM 2104 O O . VAL A 1 268 ? -16.538 0.628 13.898 1.00 95.88 268 VAL A O 1
ATOM 2107 N N . ALA A 1 269 ? -16.305 -0.515 15.802 1.00 95.38 269 ALA A N 1
ATOM 2108 C CA . ALA A 1 269 ? -14.984 0.041 16.087 1.00 95.38 269 ALA A CA 1
ATOM 2109 C C . ALA A 1 269 ? -13.925 -0.593 15.170 1.00 95.38 269 ALA A C 1
ATOM 2111 O O . ALA A 1 269 ? -14.004 -1.780 14.834 1.00 95.38 269 ALA A O 1
ATOM 2112 N N . ARG A 1 270 ? -12.893 0.167 14.799 1.00 91.19 270 ARG A N 1
ATOM 2113 C CA . ARG A 1 270 ? -11.833 -0.301 13.892 1.00 91.19 270 ARG A CA 1
ATOM 2114 C C . ARG A 1 270 ? -11.146 -1.582 14.371 1.00 91.19 270 ARG A C 1
ATOM 2116 O O . ARG A 1 270 ? -10.918 -2.489 13.567 1.00 91.19 270 ARG A O 1
ATOM 2123 N N . PHE A 1 271 ? -10.863 -1.695 15.670 1.00 94.69 271 PHE A N 1
ATOM 2124 C CA . PHE A 1 271 ? -10.260 -2.916 16.215 1.00 94.69 271 PHE A CA 1
ATOM 2125 C C . PHE A 1 271 ? -11.200 -4.126 16.109 1.00 94.69 271 PHE A C 1
ATOM 2127 O O . PHE A 1 271 ? -10.739 -5.232 15.836 1.00 94.69 271 PHE A O 1
ATOM 2134 N N . VAL A 1 272 ? -12.511 -3.910 16.278 1.00 95.19 272 VAL A N 1
ATOM 2135 C CA . VAL A 1 272 ? -13.540 -4.956 16.184 1.00 95.19 272 VAL A CA 1
ATOM 2136 C C . VAL A 1 272 ? -13.642 -5.466 14.753 1.00 95.19 272 VAL A C 1
ATOM 2138 O O . VAL A 1 272 ? -13.636 -6.676 14.551 1.00 95.19 272 VAL A O 1
ATOM 2141 N N . ASN A 1 273 ? -13.648 -4.564 13.766 1.00 93.69 273 ASN A N 1
ATOM 2142 C CA . ASN A 1 273 ? -13.640 -4.933 12.347 1.00 93.69 273 ASN A CA 1
ATOM 2143 C C . ASN A 1 273 ? -12.434 -5.831 12.014 1.00 93.69 273 ASN A C 1
ATOM 2145 O O . ASN A 1 273 ? -12.563 -6.882 11.391 1.00 93.69 273 ASN A O 1
ATOM 2149 N N . ARG A 1 274 ? -11.249 -5.465 12.521 1.00 90.94 274 ARG A N 1
ATOM 2150 C CA . ARG A 1 274 ? -10.022 -6.251 12.335 1.00 90.94 274 ARG A CA 1
ATOM 2151 C C . ARG A 1 274 ? -10.088 -7.626 13.003 1.00 90.94 274 ARG A C 1
ATOM 2153 O O . ARG A 1 274 ? -9.586 -8.585 12.432 1.00 90.94 274 ARG A O 1
ATOM 2160 N N . TRP A 1 275 ? -10.664 -7.727 14.200 1.00 93.06 275 TRP A N 1
ATOM 2161 C CA . TRP A 1 275 ? -10.796 -9.009 14.903 1.00 93.06 275 TRP A CA 1
ATOM 2162 C C . TRP A 1 275 ? -11.815 -9.935 14.246 1.00 93.06 275 TRP A C 1
ATOM 2164 O O . TRP A 1 275 ? -11.590 -11.139 14.185 1.00 93.06 275 TRP A O 1
ATOM 2174 N N . LYS A 1 276 ? -12.917 -9.374 13.748 1.00 90.94 276 LYS A N 1
ATOM 2175 C CA . LYS A 1 276 ? -13.940 -10.121 13.023 1.00 90.94 276 LYS A CA 1
ATOM 2176 C C . LYS A 1 276 ? -13.416 -10.652 11.690 1.00 90.94 276 LYS A C 1
ATOM 2178 O O . LYS A 1 276 ? -13.666 -11.808 11.367 1.00 90.94 276 LYS A O 1
ATOM 2183 N N . SER A 1 277 ? -12.661 -9.843 10.940 1.00 88.19 277 SER A N 1
ATOM 2184 C CA . SER A 1 277 ? -12.098 -10.218 9.636 1.00 88.19 277 SER A CA 1
ATOM 2185 C C . SER A 1 277 ? -13.178 -10.736 8.666 1.00 88.19 277 SER A C 1
ATOM 2187 O O . SER A 1 277 ? -14.020 -9.967 8.204 1.00 88.19 277 SER A O 1
ATOM 2189 N N . ASP A 1 278 ? -13.180 -12.028 8.342 1.00 81.81 278 ASP A N 1
ATOM 2190 C CA . ASP A 1 278 ? -14.132 -12.704 7.462 1.00 81.81 278 ASP A CA 1
ATOM 2191 C C . ASP A 1 278 ? -15.130 -13.592 8.222 1.00 81.81 278 ASP A C 1
ATOM 2193 O O . ASP A 1 278 ? -15.963 -14.254 7.600 1.00 81.81 278 ASP A O 1
ATOM 2197 N N . MET A 1 279 ? -15.100 -13.572 9.553 1.00 85.69 279 MET A N 1
ATOM 2198 C CA . MET A 1 279 ? -16.053 -14.275 10.406 1.00 85.69 279 MET A CA 1
ATOM 2199 C C . MET A 1 279 ? -17.461 -13.670 10.290 1.00 85.69 279 MET A C 1
ATOM 2201 O O . MET A 1 279 ? -17.629 -12.468 10.043 1.00 85.69 279 MET A O 1
ATOM 2205 N N . SER A 1 280 ? -18.488 -14.501 10.491 1.00 88.94 280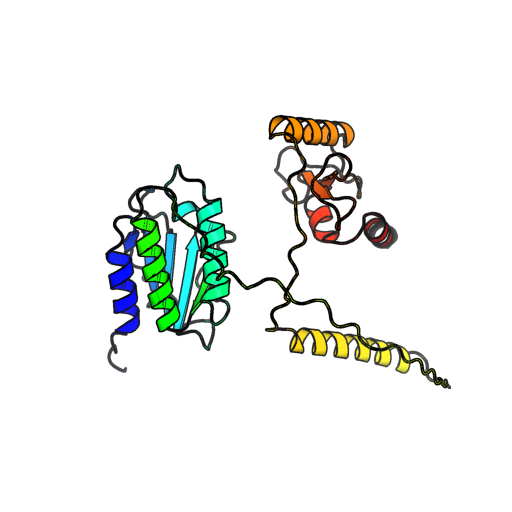 SER A N 1
ATOM 2206 C CA . SER A 1 280 ? -19.864 -14.017 10.638 1.00 88.94 280 SER A CA 1
ATOM 2207 C C . SER A 1 280 ? -20.049 -13.280 11.969 1.00 88.94 280 SER A C 1
ATOM 2209 O O . SER A 1 280 ? -19.277 -13.473 12.914 1.00 88.94 280 SER A O 1
ATOM 2211 N N . ASP A 1 281 ? -21.076 -12.434 12.052 1.00 92.31 281 ASP A N 1
ATOM 2212 C CA . ASP A 1 281 ? -21.429 -11.730 13.289 1.00 92.31 281 ASP A CA 1
ATOM 2213 C C . ASP A 1 281 ? -21.672 -12.714 14.439 1.00 92.31 281 ASP A C 1
ATOM 2215 O O . ASP A 1 281 ? -21.188 -12.499 15.547 1.00 92.31 281 ASP A O 1
ATOM 2219 N N . GLU A 1 282 ? -22.376 -13.816 14.173 1.00 90.69 282 GLU A N 1
ATOM 2220 C CA . GLU A 1 282 ? -22.739 -14.818 15.176 1.00 90.69 282 GLU A CA 1
ATOM 2221 C C . GLU A 1 282 ? -21.496 -15.473 15.778 1.00 90.69 282 GLU A C 1
ATOM 2223 O O . GLU A 1 282 ? -21.328 -15.458 16.999 1.00 90.69 282 GLU A O 1
ATOM 2228 N N . GLY A 1 283 ? -20.592 -15.972 14.927 1.00 89.75 283 GLY A N 1
ATOM 2229 C CA . GLY A 1 283 ? -19.353 -16.602 15.382 1.00 89.75 283 GLY A CA 1
ATOM 2230 C C . GLY A 1 283 ? -18.470 -15.626 16.158 1.00 89.75 283 GLY A C 1
ATOM 2231 O O . GLY A 1 283 ? -17.899 -15.974 17.193 1.00 89.75 283 GLY A O 1
ATOM 2232 N N . PHE A 1 284 ? -18.413 -14.367 15.715 1.00 94.25 284 PHE A N 1
ATOM 2233 C CA . PHE A 1 284 ? -17.637 -13.345 16.408 1.00 94.25 284 PHE A CA 1
ATOM 2234 C C . PHE A 1 284 ? -18.233 -13.001 17.778 1.00 94.25 284 PHE A C 1
ATOM 2236 O O . PHE A 1 284 ? -17.505 -12.891 18.766 1.00 94.25 284 PHE A O 1
ATOM 2243 N N . LEU A 1 285 ? -19.558 -12.858 17.865 1.00 94.12 285 LEU A N 1
ATOM 2244 C CA . LEU A 1 285 ? -20.253 -12.568 19.117 1.00 94.12 285 LEU A CA 1
ATOM 2245 C C . LEU A 1 285 ? -20.120 -13.709 20.131 1.00 94.12 285 LEU A C 1
ATOM 2247 O O . LEU A 1 285 ? -20.038 -13.436 21.328 1.00 94.12 285 LEU A O 1
ATOM 2251 N N . GLU A 1 286 ? -20.076 -14.966 19.688 1.00 92.69 286 GLU A N 1
ATOM 2252 C CA . GLU A 1 286 ? -19.802 -16.110 20.565 1.00 92.69 286 GLU A CA 1
ATOM 2253 C C . GLU A 1 286 ? -18.406 -16.032 21.190 1.00 92.69 286 GLU A C 1
ATOM 2255 O O . GLU A 1 286 ? -18.285 -16.089 22.415 1.00 92.69 286 GLU A O 1
ATOM 2260 N N . LEU A 1 287 ? -17.367 -15.796 20.385 1.00 92.44 287 LEU A N 1
ATOM 2261 C CA . LEU A 1 287 ? -16.002 -15.627 20.895 1.00 92.44 287 LEU A CA 1
ATOM 2262 C C . LEU A 1 287 ? -15.880 -14.403 21.809 1.00 92.44 287 LEU A C 1
ATOM 2264 O O . LEU A 1 287 ? -15.226 -14.455 22.853 1.00 92.44 287 LEU A O 1
ATOM 2268 N N . LEU A 1 288 ? -16.546 -13.301 21.456 1.00 93.06 288 LEU A N 1
ATOM 2269 C CA . LEU A 1 288 ? -16.536 -12.085 22.261 1.00 93.06 288 LEU A CA 1
ATOM 2270 C C . LEU A 1 288 ? -17.191 -12.300 23.633 1.00 93.06 288 LEU A C 1
ATOM 2272 O O . LEU A 1 288 ? -16.728 -11.729 24.622 1.00 93.06 288 LEU A O 1
ATOM 2276 N N . LYS A 1 289 ? -18.241 -13.130 23.722 1.00 92.00 289 LYS A N 1
ATOM 2277 C CA . LYS A 1 289 ? -18.830 -13.527 25.012 1.00 92.00 289 LYS A CA 1
ATOM 2278 C C . LYS A 1 289 ? -17.810 -14.265 25.870 1.00 92.00 289 LYS A C 1
ATOM 2280 O O . LYS A 1 289 ? -17.681 -13.913 27.037 1.00 92.00 289 LYS A O 1
ATOM 2285 N N . THR A 1 290 ? -17.055 -15.205 25.295 1.00 91.19 290 THR A N 1
ATOM 2286 C CA . THR A 1 290 ? -15.997 -15.931 26.017 1.00 91.19 290 THR A CA 1
ATOM 2287 C C . THR A 1 290 ? -14.956 -14.981 26.606 1.00 91.19 290 THR A C 1
ATOM 2289 O O . THR A 1 290 ? -14.606 -15.121 27.773 1.00 91.19 290 THR A O 1
ATOM 2292 N N . VAL A 1 291 ? -14.516 -13.978 25.838 1.00 90.94 291 VAL A N 1
ATOM 2293 C CA . VAL A 1 291 ? -13.551 -12.964 26.305 1.00 90.94 291 VAL A CA 1
ATOM 2294 C C . VAL A 1 291 ? -14.110 -12.115 27.450 1.00 90.94 291 VAL A C 1
ATOM 2296 O O . VAL A 1 291 ? -13.367 -11.740 28.344 1.00 90.94 291 VAL A O 1
ATOM 2299 N N . ARG A 1 292 ? -15.412 -11.806 27.444 1.00 88.25 292 ARG A N 1
ATOM 2300 C CA . ARG A 1 292 ? -16.064 -11.003 28.498 1.00 88.25 292 ARG A CA 1
ATOM 2301 C C . ARG A 1 292 ? -16.359 -11.773 29.776 1.00 88.25 292 ARG A C 1
ATOM 2303 O O . ARG A 1 292 ? -16.556 -11.152 30.813 1.00 88.25 292 ARG A O 1
ATOM 2310 N N . SER A 1 293 ? -16.496 -13.090 29.669 1.00 80.62 293 SER A N 1
ATOM 2311 C CA . SER A 1 293 ? -16.758 -13.981 30.801 1.00 80.62 293 SER A CA 1
ATOM 2312 C C . SER A 1 293 ? -15.489 -14.516 31.469 1.00 80.62 293 SER A C 1
ATOM 2314 O O . SER A 1 293 ? -15.607 -15.223 32.467 1.00 80.62 293 SER A O 1
ATOM 2316 N N . ALA A 1 294 ? -14.320 -14.246 30.885 1.00 58.94 294 ALA A N 1
ATOM 2317 C CA . ALA A 1 294 ? -13.010 -14.572 31.443 1.00 58.94 294 ALA A CA 1
ATOM 2318 C C . ALA A 1 294 ? -12.562 -13.493 32.437 1.00 58.94 294 ALA A C 1
ATOM 2320 O O . ALA A 1 294 ? -11.928 -13.875 33.444 1.00 58.94 294 ALA A O 1
#

Radius of gyration: 25.89 Å; Cα contacts (8 Å, |Δi|>4): 351; chains: 1; bounding box: 69×68×57 Å

Nearest PDB structures (foldseek):
  7z4j-assembly1_B  TM=6.257E-01  e=2.213E+00  Strept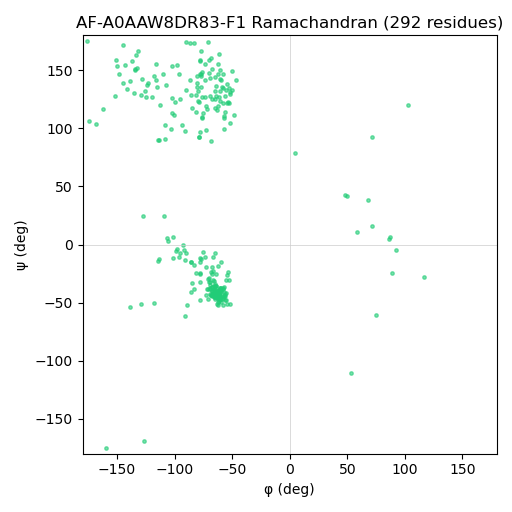ococcus pyogenes

Foldseek 3Di:
DDDDPPPVLVVLLVVLQVPQPQWDWDDDDPPDPLQNAKTWTAGNPDDPPHTAKMKGQDPDDPPFRIKMKGQQCRLDDVPDDSVLSVVLLVLLQVVFADDFHDDRDDDPVRIDMGGHHSVSSSVVSNLSSVQSPDPDPGNDHPDDDPDPDDDDDDDDDDDDDDDDDDDDDDDPDVVVVVVVVVVVVVVVVVVVVCVVPDDPDPPQDADDAAPDPVSVVVLVVVQCVVCVQAAPQQRDGADCVCPDQQRHWDKAFQQLSDHPYRPRIHIHGNVLRVVCPRPHSVVSSVVVVVVVVD

Solvent-accessible surface area (backbone atoms only — not comparable to full-atom values): 17603 Å² total; per-residue (Å²): 136,82,79,83,73,77,56,66,65,59,53,51,48,47,56,47,47,66,69,26,91,52,44,37,82,41,87,54,63,88,83,42,86,89,46,78,67,39,51,31,25,23,29,65,86,49,63,88,86,40,72,19,38,36,42,30,55,58,83,75,40,91,84,34,50,32,30,36,42,33,29,30,62,51,70,35,54,95,87,46,76,30,64,45,40,39,54,30,52,53,54,46,41,77,73,42,48,68,46,78,41,64,82,89,84,67,93,55,93,74,43,54,62,35,7,13,42,64,69,42,44,48,52,49,47,50,49,52,37,57,39,71,70,43,96,60,87,54,42,69,66,79,79,73,78,84,69,76,78,82,76,80,85,84,82,79,84,87,80,88,82,91,83,84,86,89,85,86,86,90,64,84,65,63,53,58,54,49,51,49,51,48,50,51,49,49,50,50,50,49,52,57,69,45,56,92,56,85,77,85,69,76,77,72,85,72,60,82,64,54,93,46,72,67,55,44,50,52,54,52,48,53,41,50,62,71,37,69,54,27,14,70,83,77,61,47,71,38,32,88,84,56,86,44,67,53,32,14,75,31,86,38,51,51,46,53,91,58,48,69,35,89,88,33,58,45,44,25,24,36,52,56,48,63,71,39,64,73,47,42,56,67,64,43,51,53,55,50,48,54,66,72,74,105

pLDDT: mean 74.74, std 20.55, range [28.91, 96.5]